Protein AF-A0A950HGD9-F1 (afdb_monomer)

Structure (mmCIF, N/CA/C/O backbone):
data_AF-A0A950HGD9-F1
#
_entry.id   AF-A0A950HGD9-F1
#
loop_
_atom_site.group_PDB
_atom_site.id
_atom_site.type_symbol
_atom_site.label_atom_id
_atom_site.label_alt_id
_atom_site.label_comp_id
_atom_site.label_asym_id
_atom_site.label_entity_id
_atom_site.label_seq_id
_atom_site.pdbx_PDB_ins_code
_atom_site.Cartn_x
_atom_site.Cartn_y
_atom_site.Cartn_z
_atom_site.occupancy
_atom_site.B_iso_or_equiv
_atom_site.auth_seq_id
_atom_site.auth_comp_id
_atom_site.auth_asym_id
_atom_site.auth_atom_id
_atom_site.pdbx_PDB_model_num
ATOM 1 N N . MET A 1 1 ? -2.298 19.561 -5.585 1.00 59.47 1 MET A N 1
ATOM 2 C CA . MET A 1 1 ? -0.987 19.178 -6.147 1.00 59.47 1 MET A CA 1
ATOM 3 C C . MET A 1 1 ? -1.236 18.567 -7.515 1.00 59.47 1 MET A C 1
ATOM 5 O O . MET A 1 1 ? -1.990 17.605 -7.602 1.00 59.47 1 MET A O 1
ATOM 9 N N . THR A 1 2 ? -0.726 19.176 -8.580 1.00 85.19 2 THR A N 1
ATOM 10 C CA . THR A 1 2 ? -0.826 18.649 -9.950 1.00 85.19 2 THR A CA 1
ATOM 11 C C . THR A 1 2 ? 0.069 17.418 -10.092 1.00 85.19 2 THR A C 1
ATOM 13 O O . THR A 1 2 ? 1.164 17.375 -9.529 1.00 85.19 2 THR A O 1
ATOM 16 N N . THR A 1 3 ? -0.408 16.398 -10.807 1.00 90.69 3 THR A N 1
ATOM 17 C CA . THR A 1 3 ? 0.335 15.147 -11.032 1.00 90.69 3 THR A CA 1
ATOM 18 C C . THR A 1 3 ? 0.340 14.782 -12.513 1.00 90.69 3 THR A C 1
ATOM 20 O O . THR A 1 3 ? -0.607 15.107 -13.231 1.00 90.69 3 THR A O 1
ATOM 23 N N . LEU A 1 4 ? 1.411 14.128 -12.965 1.00 93.81 4 LEU A N 1
ATOM 24 C CA . LEU A 1 4 ? 1.473 13.429 -14.249 1.00 93.81 4 LEU A CA 1
ATOM 25 C C . LEU A 1 4 ? 1.490 11.932 -13.990 1.00 93.81 4 LEU A C 1
ATOM 27 O O . LEU A 1 4 ? 2.270 11.467 -13.163 1.00 93.81 4 LEU A O 1
ATOM 31 N N . ASP A 1 5 ? 0.683 11.184 -14.727 1.00 95.19 5 ASP A N 1
ATOM 32 C CA . ASP A 1 5 ? 0.586 9.744 -14.527 1.00 95.19 5 ASP A CA 1
ATOM 33 C C . ASP A 1 5 ? 1.592 9.009 -15.409 1.00 95.19 5 ASP A C 1
ATOM 35 O O . ASP A 1 5 ? 1.738 9.295 -16.596 1.00 95.19 5 ASP A O 1
ATOM 39 N N . PHE A 1 6 ? 2.303 8.068 -14.798 1.00 96.19 6 PHE A N 1
ATOM 40 C CA . PHE A 1 6 ? 3.088 7.051 -15.474 1.00 96.19 6 PHE A CA 1
ATOM 41 C C . PHE A 1 6 ? 2.448 5.708 -15.149 1.00 96.19 6 PHE A C 1
ATOM 43 O O . PHE A 1 6 ? 2.575 5.200 -14.032 1.00 96.19 6 PHE A O 1
ATOM 50 N N . GLU A 1 7 ? 1.692 5.176 -16.098 1.00 96.44 7 GLU A N 1
ATOM 51 C CA . GLU A 1 7 ? 0.956 3.934 -15.924 1.00 96.44 7 GLU A CA 1
ATOM 52 C C . GLU A 1 7 ? 1.814 2.750 -16.351 1.00 96.44 7 GLU A C 1
ATOM 54 O O . GLU A 1 7 ? 2.396 2.767 -17.432 1.00 96.44 7 GLU A O 1
ATOM 59 N N . LEU A 1 8 ? 1.853 1.713 -15.519 1.00 96.50 8 LEU A N 1
ATOM 60 C CA . LEU A 1 8 ? 2.453 0.420 -15.809 1.00 96.50 8 LEU A CA 1
ATOM 61 C C . LEU A 1 8 ? 1.393 -0.667 -15.679 1.00 96.50 8 LEU A C 1
ATOM 63 O O . LEU A 1 8 ? 0.731 -0.785 -14.648 1.00 96.50 8 LEU A O 1
ATOM 67 N N . GLU A 1 9 ? 1.265 -1.484 -16.713 1.00 96.38 9 GLU A N 1
ATOM 68 C CA . GLU A 1 9 ? 0.361 -2.624 -16.761 1.00 96.38 9 GLU A CA 1
ATOM 69 C C . GLU A 1 9 ? 1.161 -3.905 -16.983 1.00 96.38 9 GLU A C 1
ATOM 71 O O . GLU A 1 9 ? 1.734 -4.113 -18.052 1.00 96.38 9 GLU A O 1
ATOM 76 N N . ILE A 1 10 ? 1.194 -4.759 -15.959 1.00 95.69 10 ILE A N 1
ATOM 77 C CA . ILE A 1 10 ? 1.808 -6.086 -16.010 1.00 95.69 10 ILE A CA 1
ATOM 78 C C . ILE A 1 10 ? 0.721 -7.088 -16.388 1.00 95.69 10 ILE A C 1
ATOM 80 O O . ILE A 1 10 ? -0.259 -7.249 -15.656 1.00 95.69 10 ILE A O 1
ATOM 84 N N . ASN A 1 11 ? 0.900 -7.759 -17.522 1.00 95.00 11 ASN A N 1
ATOM 85 C CA . ASN A 1 11 ? -0.052 -8.722 -18.064 1.00 95.00 11 ASN A CA 1
ATOM 86 C C . ASN A 1 11 ? 0.332 -10.170 -17.719 1.00 95.00 11 ASN A C 1
ATOM 88 O O . ASN A 1 11 ? 1.501 -10.441 -17.427 1.00 95.00 11 ASN A O 1
ATOM 92 N N . PRO A 1 12 ? -0.629 -11.117 -17.768 1.00 92.88 12 PRO A N 1
ATOM 93 C CA . PRO A 1 12 ? -0.341 -12.542 -17.639 1.00 92.88 12 PRO A CA 1
ATOM 94 C C . PRO A 1 12 ? 0.720 -12.995 -18.639 1.00 92.88 12 PRO A C 1
ATOM 96 O O . PRO A 1 12 ? 0.724 -12.582 -19.799 1.00 92.88 12 PRO A O 1
ATOM 99 N N . GLY A 1 13 ? 1.617 -13.856 -18.174 1.00 90.25 13 GLY A N 1
ATOM 100 C CA . GLY A 1 13 ? 2.703 -14.399 -18.972 1.00 90.25 13 GLY A CA 1
ATOM 101 C C . GLY A 1 13 ? 3.074 -15.809 -18.526 1.00 90.25 13 GLY A C 1
ATOM 102 O O . GLY A 1 13 ? 2.358 -16.435 -17.746 1.00 90.25 13 GLY A O 1
ATOM 103 N N . THR A 1 14 ? 4.172 -16.342 -19.053 1.00 86.56 14 THR A N 1
ATOM 104 C CA . THR A 1 14 ? 4.565 -17.746 -18.857 1.00 86.56 14 THR A CA 1
ATOM 105 C C . THR A 1 14 ? 6.036 -17.857 -18.488 1.00 86.56 14 THR A C 1
ATOM 107 O O . THR A 1 14 ? 6.863 -17.114 -19.011 1.00 86.56 14 THR A O 1
ATOM 110 N N . GLY A 1 15 ? 6.383 -18.811 -17.619 1.00 84.06 15 GLY A N 1
ATOM 111 C CA . GLY A 1 15 ? 7.783 -19.114 -17.297 1.00 84.06 15 GLY A CA 1
ATOM 112 C C . GLY A 1 15 ? 8.537 -17.948 -16.649 1.00 84.06 15 GLY A C 1
ATOM 113 O O . GLY A 1 15 ? 9.680 -17.683 -17.010 1.00 84.06 15 GLY A O 1
ATOM 114 N N . GLY A 1 16 ? 7.884 -17.203 -15.748 1.00 87.50 16 GLY A N 1
ATOM 115 C CA . GLY A 1 16 ? 8.488 -16.051 -15.062 1.00 87.50 16 GLY A CA 1
ATOM 116 C C . GLY A 1 16 ? 8.694 -14.824 -15.956 1.00 87.50 16 GLY A C 1
ATOM 117 O O . GLY A 1 16 ? 9.430 -13.911 -15.591 1.00 87.50 16 GLY A O 1
ATOM 118 N N . THR A 1 17 ? 8.068 -14.802 -17.131 1.00 93.69 17 THR A N 1
ATOM 119 C CA . THR A 1 17 ? 8.157 -13.712 -18.101 1.00 93.69 17 THR A CA 1
ATOM 120 C C . THR A 1 17 ? 6.784 -13.080 -18.281 1.00 93.69 17 THR A C 1
ATOM 122 O O . THR A 1 17 ? 5.828 -13.798 -18.561 1.00 93.69 17 THR A O 1
ATOM 125 N N . TYR A 1 18 ? 6.687 -11.757 -18.148 1.00 95.56 18 TYR A N 1
ATOM 126 C CA . TYR A 1 18 ? 5.431 -11.006 -18.129 1.00 95.56 18 TYR A CA 1
ATOM 127 C C . TYR A 1 18 ? 5.504 -9.807 -19.085 1.00 95.56 18 TYR A C 1
ATOM 129 O O . TYR A 1 18 ? 6.425 -8.994 -18.967 1.00 95.56 18 TYR A O 1
ATOM 137 N N . PRO A 1 19 ? 4.559 -9.650 -20.028 1.00 97.25 19 PRO A N 1
ATOM 138 C CA . PRO A 1 19 ? 4.484 -8.450 -20.853 1.00 97.25 19 PRO A CA 1
ATOM 139 C C . PRO A 1 19 ? 4.129 -7.227 -20.001 1.00 97.25 19 PRO A C 1
ATOM 141 O O . PRO A 1 19 ? 3.166 -7.260 -19.231 1.00 97.25 19 PRO A O 1
ATOM 144 N N . VAL A 1 20 ? 4.875 -6.139 -20.171 1.00 97.81 20 VAL A N 1
ATOM 145 C CA . VAL A 1 20 ? 4.634 -4.858 -19.501 1.00 97.81 20 VAL A CA 1
ATOM 146 C C . VAL A 1 20 ? 4.310 -3.805 -20.547 1.00 97.81 20 VAL A C 1
ATOM 148 O O . VAL A 1 20 ? 5.078 -3.609 -21.485 1.00 97.81 20 VAL A O 1
ATOM 151 N N . ALA A 1 21 ? 3.192 -3.110 -20.370 1.00 97.50 21 ALA A N 1
ATOM 152 C CA . ALA A 1 21 ? 2.859 -1.915 -21.135 1.00 97.50 21 ALA A CA 1
ATOM 153 C C . ALA A 1 21 ? 2.997 -0.683 -20.239 1.00 97.50 21 ALA A C 1
ATOM 155 O O . ALA A 1 21 ? 2.530 -0.688 -19.100 1.00 97.50 21 ALA A O 1
ATOM 156 N N . ALA A 1 22 ? 3.620 0.369 -20.756 1.00 97.81 22 ALA A N 1
ATOM 157 C CA . ALA A 1 22 ? 3.770 1.647 -20.085 1.00 97.81 22 ALA A CA 1
ATOM 158 C C . ALA A 1 22 ? 3.082 2.753 -20.880 1.00 97.81 22 ALA A C 1
ATOM 160 O O . ALA A 1 22 ? 3.218 2.815 -22.103 1.00 97.81 22 ALA A O 1
ATOM 161 N N . ARG A 1 23 ? 2.371 3.645 -20.190 1.00 97.50 23 ARG A N 1
ATOM 162 C CA . ARG A 1 23 ? 1.709 4.806 -20.798 1.00 97.50 23 ARG A CA 1
ATOM 163 C C . ARG A 1 23 ? 2.014 6.056 -19.993 1.00 97.50 23 ARG A C 1
ATOM 165 O O . ARG A 1 23 ? 1.908 6.050 -18.769 1.00 97.50 23 ARG A O 1
ATOM 172 N N . ALA A 1 24 ? 2.377 7.134 -20.676 1.00 95.19 24 ALA A N 1
ATOM 173 C CA . ALA A 1 24 ? 2.594 8.429 -20.045 1.00 95.19 24 ALA A CA 1
ATOM 174 C C . ALA A 1 24 ? 2.221 9.579 -20.997 1.00 95.19 24 ALA A C 1
ATOM 176 O O . ALA A 1 24 ? 2.134 9.381 -22.212 1.00 95.19 24 ALA A O 1
ATOM 177 N N . PRO A 1 25 ? 2.053 10.813 -20.488 1.00 86.62 25 PRO A N 1
ATOM 178 C CA . PRO A 1 25 ? 1.868 12.008 -21.308 1.00 86.62 25 PRO A CA 1
ATOM 179 C C . PRO A 1 25 ? 3.062 12.282 -22.240 1.00 86.62 25 PRO A C 1
ATOM 181 O O . PRO A 1 25 ? 3.959 13.061 -21.910 1.00 86.62 25 PRO A O 1
ATOM 184 N N . GLY A 1 26 ? 3.052 11.677 -23.427 1.00 82.38 26 GLY A N 1
ATOM 185 C CA . GLY A 1 26 ? 4.128 11.781 -24.415 1.00 82.38 26 GLY A CA 1
ATOM 186 C C . GLY A 1 26 ? 4.409 10.495 -25.191 1.00 82.38 26 GLY A C 1
ATOM 187 O O . GLY A 1 26 ? 5.140 10.561 -26.173 1.00 82.38 26 GLY A O 1
ATOM 188 N N . GLY A 1 27 ? 3.826 9.357 -24.799 1.00 93.00 27 GLY A N 1
ATOM 189 C CA . GLY A 1 27 ? 3.951 8.119 -25.561 1.00 93.00 27 GLY A CA 1
ATOM 190 C C . GLY A 1 27 ? 3.579 6.867 -24.777 1.00 93.00 27 GLY A C 1
ATOM 191 O O . GLY A 1 27 ? 3.211 6.913 -23.601 1.00 93.00 27 GLY A O 1
ATOM 192 N N . GLU A 1 28 ? 3.717 5.742 -25.464 1.00 96.94 28 GLU A N 1
ATOM 193 C CA . GLU A 1 28 ? 3.560 4.403 -24.913 1.00 96.94 28 GLU A CA 1
ATOM 194 C C . GLU A 1 28 ? 4.837 3.607 -25.177 1.00 96.94 28 GLU A C 1
ATOM 196 O O . GLU A 1 28 ? 5.540 3.851 -26.159 1.00 96.94 28 GLU A O 1
ATOM 201 N N . ALA A 1 29 ? 5.141 2.664 -24.295 1.00 97.44 29 ALA A N 1
ATOM 202 C CA . ALA A 1 29 ? 6.254 1.740 -24.451 1.00 97.44 29 ALA A CA 1
ATOM 203 C C . ALA A 1 29 ? 5.823 0.341 -24.019 1.00 97.44 29 ALA A C 1
ATOM 205 O O . ALA A 1 29 ? 4.908 0.178 -23.211 1.00 97.44 29 ALA A O 1
ATOM 206 N N . ALA A 1 30 ? 6.502 -0.674 -24.537 1.00 96.69 30 ALA A N 1
ATOM 207 C CA . ALA A 1 30 ? 6.322 -2.047 -24.104 1.00 96.69 30 ALA A CA 1
ATOM 208 C C . ALA A 1 30 ? 7.678 -2.637 -23.726 1.00 96.69 30 ALA A C 1
ATOM 210 O O . ALA A 1 30 ? 8.695 -2.335 -24.344 1.00 96.69 30 ALA A O 1
ATOM 211 N N . ALA A 1 31 ? 7.684 -3.480 -22.705 1.00 97.00 31 ALA A N 1
ATOM 212 C CA . ALA A 1 31 ? 8.847 -4.246 -22.298 1.00 97.00 31 ALA A CA 1
ATOM 213 C C . ALA A 1 31 ? 8.410 -5.637 -21.850 1.00 97.00 31 ALA A C 1
ATOM 215 O O . ALA A 1 31 ? 7.223 -5.960 -21.759 1.00 97.00 31 ALA A O 1
ATOM 216 N N . THR A 1 32 ? 9.391 -6.482 -21.571 1.00 96.44 32 THR A N 1
ATOM 217 C CA . THR A 1 32 ? 9.153 -7.803 -21.006 1.00 96.44 32 THR A CA 1
ATOM 218 C C . THR A 1 32 ? 9.811 -7.882 -19.639 1.00 96.44 32 THR A C 1
ATOM 220 O O . THR A 1 32 ? 11.035 -7.942 -19.538 1.00 96.44 32 THR A O 1
ATOM 223 N N . MET A 1 33 ? 8.997 -7.927 -18.588 1.00 94.56 33 MET A N 1
ATOM 224 C CA . MET A 1 33 ? 9.474 -8.162 -17.232 1.00 94.56 33 MET A CA 1
ATOM 225 C C . MET A 1 33 ? 9.866 -9.627 -17.076 1.00 94.56 33 MET A C 1
ATOM 227 O O . MET A 1 33 ? 9.079 -10.530 -17.359 1.00 94.56 33 MET A O 1
ATOM 231 N N . ARG A 1 34 ? 11.082 -9.869 -16.589 1.00 92.00 34 ARG A N 1
ATOM 232 C CA . ARG A 1 34 ? 11.579 -11.214 -16.279 1.00 92.00 34 ARG A CA 1
ATOM 233 C C . ARG A 1 34 ? 11.828 -11.323 -14.787 1.00 92.00 34 ARG A C 1
ATOM 235 O O . ARG A 1 34 ? 12.756 -10.718 -14.263 1.00 92.00 34 ARG A O 1
ATOM 242 N N . LEU A 1 35 ? 11.007 -12.118 -14.117 1.00 86.50 35 LEU A N 1
ATOM 243 C CA . LEU A 1 35 ? 11.151 -12.448 -12.707 1.00 86.50 35 LEU A CA 1
ATOM 244 C C . LEU A 1 35 ? 11.402 -13.949 -12.589 1.00 86.50 35 LEU A C 1
ATOM 246 O O . LEU A 1 35 ? 10.491 -14.743 -12.363 1.00 86.50 35 LEU A O 1
ATOM 250 N N . LEU A 1 36 ? 12.663 -14.330 -12.787 1.00 75.25 36 LEU A N 1
ATOM 251 C CA . LEU A 1 36 ? 13.134 -15.714 -12.716 1.00 75.25 36 LEU A CA 1
ATOM 252 C C . LEU A 1 36 ? 13.393 -16.126 -11.262 1.00 75.25 36 LEU A C 1
ATOM 254 O O . LEU A 1 36 ? 14.499 -16.518 -10.899 1.00 75.25 36 LEU A O 1
ATOM 258 N N . LEU A 1 37 ? 12.377 -15.982 -10.418 1.00 69.38 37 LEU A N 1
ATOM 259 C CA . LEU A 1 37 ? 12.400 -16.477 -9.049 1.00 69.38 37 LEU A CA 1
ATOM 260 C C . LEU A 1 37 ? 11.465 -17.674 -8.966 1.00 69.38 37 LEU A C 1
ATOM 262 O O . LEU A 1 37 ? 10.330 -17.612 -9.445 1.00 69.38 37 LEU A O 1
ATOM 266 N N . SER A 1 38 ? 11.933 -18.764 -8.355 1.00 73.44 38 SER A N 1
ATOM 267 C CA . SER A 1 38 ? 11.013 -19.832 -7.982 1.00 73.44 38 SER A CA 1
ATOM 268 C C . SER A 1 38 ? 10.005 -19.292 -6.961 1.00 73.44 38 SER A C 1
ATOM 270 O O . SER A 1 38 ? 10.284 -18.329 -6.240 1.00 73.44 38 SER A O 1
ATOM 272 N N . SER A 1 39 ? 8.829 -19.915 -6.867 1.00 71.31 39 SER A N 1
ATOM 273 C CA . SER A 1 39 ? 7.852 -19.547 -5.835 1.00 71.31 39 SER A CA 1
ATOM 274 C C . SER A 1 39 ? 8.453 -19.639 -4.427 1.00 71.31 39 SER A C 1
ATOM 276 O O . SER A 1 39 ? 8.175 -18.785 -3.593 1.00 71.31 39 SER A O 1
ATOM 278 N N . ALA A 1 40 ? 9.330 -20.620 -4.190 1.00 74.62 40 ALA A N 1
ATOM 279 C CA . ALA A 1 40 ? 10.016 -20.813 -2.916 1.00 74.62 40 ALA A CA 1
ATOM 280 C C . ALA A 1 40 ? 11.006 -19.681 -2.596 1.00 74.62 40 ALA A C 1
ATOM 282 O O . ALA A 1 40 ? 11.010 -19.177 -1.473 1.00 74.62 40 ALA A O 1
ATOM 283 N N . ASP A 1 41 ? 11.806 -19.244 -3.575 1.00 76.81 41 ASP A N 1
ATOM 284 C CA . ASP A 1 41 ? 12.745 -18.129 -3.386 1.00 76.81 41 ASP A CA 1
ATOM 285 C C . ASP A 1 41 ? 11.995 -16.829 -3.108 1.00 76.81 41 ASP A C 1
ATOM 287 O O . ASP A 1 41 ? 12.376 -16.046 -2.235 1.00 76.81 41 ASP A O 1
ATOM 291 N N . LEU A 1 42 ? 10.895 -16.609 -3.831 1.00 76.25 42 LEU A N 1
ATOM 292 C CA . LEU A 1 42 ? 10.066 -15.433 -3.638 1.00 76.25 42 LEU A CA 1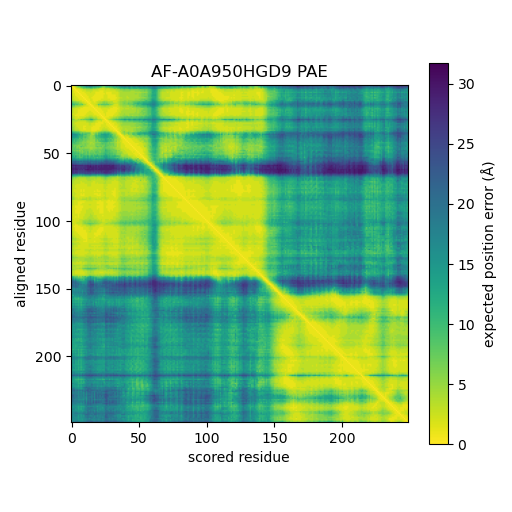
ATOM 293 C C . LEU A 1 42 ? 9.418 -15.425 -2.248 1.00 76.25 42 LEU A C 1
ATOM 295 O O . LEU A 1 42 ? 9.490 -14.414 -1.551 1.00 76.25 42 LEU A O 1
ATOM 299 N N . ASP A 1 43 ? 8.838 -16.545 -1.817 1.00 78.00 43 ASP A N 1
ATOM 300 C CA . ASP A 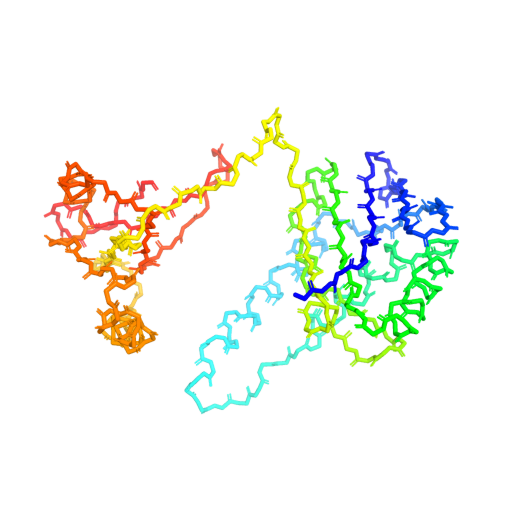1 43 ? 8.239 -16.669 -0.487 1.00 78.00 43 ASP A CA 1
ATOM 301 C C . ASP A 1 43 ? 9.280 -16.466 0.624 1.00 78.00 43 ASP A C 1
ATOM 303 O O . ASP A 1 43 ? 8.994 -15.798 1.621 1.00 78.00 43 ASP A O 1
ATOM 307 N N . HIS A 1 44 ? 10.505 -16.969 0.437 1.00 81.75 44 HIS A N 1
ATOM 308 C CA . HIS A 1 44 ? 11.612 -16.735 1.361 1.00 81.75 44 HIS A CA 1
ATOM 309 C C . HIS A 1 44 ? 11.972 -15.246 1.455 1.00 81.75 44 HIS A C 1
ATOM 311 O O . HIS A 1 44 ? 12.028 -14.693 2.555 1.00 81.75 44 HIS A O 1
ATOM 317 N N . HIS A 1 45 ? 12.157 -14.567 0.319 1.00 79.38 45 HIS A N 1
ATOM 318 C CA . HIS A 1 45 ? 12.447 -13.131 0.298 1.00 79.38 45 HIS A 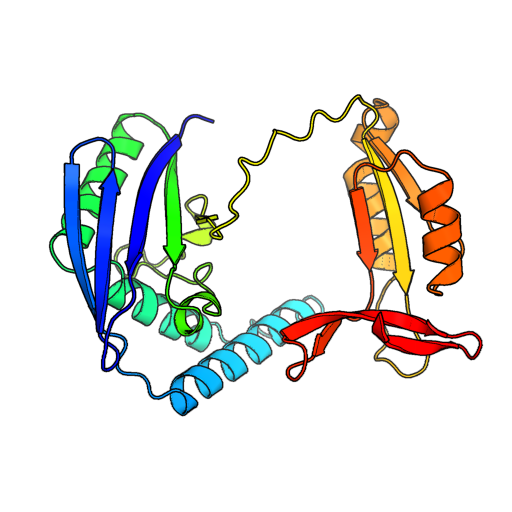CA 1
ATOM 319 C C . HIS A 1 45 ? 11.330 -12.306 0.951 1.00 79.38 45 HIS A C 1
ATOM 321 O O . HIS A 1 45 ? 11.614 -11.395 1.730 1.00 79.38 45 HIS A O 1
ATOM 327 N N . LEU A 1 46 ? 10.064 -12.646 0.694 1.00 81.31 46 LEU A N 1
ATOM 328 C CA . LEU A 1 46 ? 8.917 -11.975 1.308 1.00 81.31 46 LEU A CA 1
ATOM 329 C C . LEU A 1 46 ? 8.840 -12.214 2.821 1.00 81.31 46 LEU A C 1
ATOM 331 O O . LEU A 1 46 ? 8.483 -11.294 3.559 1.00 81.31 46 LEU A O 1
ATOM 335 N N . ALA A 1 47 ? 9.189 -13.412 3.297 1.00 80.44 47 ALA A N 1
ATOM 336 C CA . ALA A 1 47 ? 9.270 -13.705 4.726 1.00 80.44 47 ALA A CA 1
ATOM 337 C C . ALA A 1 47 ? 10.368 -12.871 5.402 1.00 80.44 47 ALA A C 1
ATOM 339 O O . ALA A 1 47 ? 10.098 -12.196 6.393 1.00 80.44 47 ALA A O 1
ATOM 340 N N . VAL A 1 48 ? 11.566 -12.818 4.809 1.00 82.06 48 VAL A N 1
ATOM 341 C CA . VAL A 1 48 ? 12.676 -12.001 5.323 1.00 82.06 48 VAL A CA 1
ATOM 342 C C . VAL A 1 48 ? 12.292 -10.521 5.376 1.00 82.06 48 VAL A C 1
ATOM 344 O O . VAL A 1 48 ? 12.519 -9.866 6.391 1.00 82.06 48 VAL A O 1
ATOM 347 N N . VAL A 1 49 ? 11.680 -9.983 4.317 1.00 80.56 49 VAL A N 1
ATOM 348 C CA . VAL A 1 49 ? 11.217 -8.587 4.290 1.00 80.56 49 VAL A CA 1
ATOM 349 C C . VAL A 1 49 ? 10.170 -8.332 5.372 1.00 80.56 49 VAL A C 1
ATOM 351 O O . VAL A 1 49 ? 10.279 -7.344 6.096 1.00 80.56 49 VAL A O 1
ATOM 354 N N . ARG A 1 50 ? 9.194 -9.232 5.540 1.00 75.38 50 ARG A N 1
ATOM 355 C CA . ARG A 1 50 ? 8.184 -9.124 6.599 1.00 75.38 50 ARG A CA 1
ATOM 356 C C . ARG A 1 50 ? 8.826 -9.066 7.981 1.00 75.38 50 ARG A C 1
ATOM 358 O O . ARG A 1 50 ? 8.489 -8.173 8.754 1.00 75.38 50 ARG A O 1
ATOM 365 N N . ASP A 1 51 ? 9.761 -9.963 8.271 1.00 75.12 51 ASP A N 1
ATOM 366 C CA . ASP A 1 51 ? 10.452 -10.004 9.560 1.00 75.12 51 ASP A CA 1
ATOM 367 C C . ASP A 1 51 ? 11.239 -8.713 9.815 1.00 75.12 51 ASP A C 1
ATOM 369 O O . ASP A 1 51 ? 11.224 -8.186 10.927 1.00 75.12 51 ASP A O 1
ATOM 373 N N . LYS A 1 52 ? 11.879 -8.148 8.781 1.00 76.12 52 LYS A N 1
ATOM 374 C CA . LYS A 1 52 ? 12.603 -6.872 8.886 1.00 76.12 52 LYS A CA 1
ATOM 375 C C . LYS A 1 52 ? 11.680 -5.677 9.100 1.00 76.12 52 LYS A C 1
ATOM 377 O O . LYS A 1 52 ? 11.999 -4.841 9.940 1.00 76.12 52 LYS A O 1
ATOM 382 N N . VAL A 1 53 ? 10.544 -5.612 8.406 1.00 72.00 53 VAL A N 1
ATOM 383 C CA . VAL A 1 53 ? 9.543 -4.544 8.584 1.00 72.00 53 VAL A CA 1
ATOM 384 C C . VAL A 1 53 ? 8.893 -4.627 9.970 1.00 72.00 53 VAL A C 1
ATOM 386 O O . VAL A 1 53 ? 8.724 -3.616 10.653 1.00 72.00 53 VAL A O 1
ATOM 389 N N . LEU A 1 54 ? 8.567 -5.836 10.436 1.00 65.75 54 LEU A N 1
ATOM 390 C CA . LEU A 1 54 ? 8.055 -6.043 11.792 1.00 65.75 54 LEU A CA 1
ATOM 391 C C . LEU A 1 54 ? 9.101 -5.637 12.836 1.00 65.75 54 LEU A C 1
ATOM 393 O O . LEU A 1 54 ? 8.785 -4.884 13.757 1.00 65.75 54 LEU A O 1
ATOM 397 N N . ALA A 1 55 ? 10.359 -6.044 12.656 1.00 60.03 55 ALA A N 1
ATOM 398 C CA . ALA A 1 55 ? 11.453 -5.623 13.523 1.00 60.03 55 ALA A CA 1
ATOM 399 C C . ALA A 1 55 ? 11.638 -4.095 13.512 1.00 60.03 55 ALA A C 1
ATOM 401 O O . ALA A 1 55 ? 11.760 -3.502 14.579 1.00 60.03 55 ALA A O 1
ATOM 402 N N . SER A 1 56 ? 11.586 -3.429 12.353 1.00 58.28 56 SER A N 1
ATOM 403 C CA . SER A 1 56 ? 11.722 -1.968 12.273 1.00 58.28 56 SER A CA 1
ATOM 404 C C . SER A 1 56 ? 10.565 -1.234 12.954 1.00 58.28 56 SER A C 1
ATOM 406 O O . SER A 1 56 ? 10.787 -0.202 13.581 1.00 58.28 56 SER A O 1
ATOM 408 N N . SER A 1 57 ? 9.346 -1.781 12.901 1.00 53.06 57 SER A N 1
ATOM 409 C CA . SER A 1 57 ? 8.195 -1.238 13.639 1.00 53.06 57 SER A CA 1
ATOM 410 C C . SER A 1 57 ? 8.341 -1.372 15.165 1.00 53.06 57 SER A C 1
ATOM 412 O O . SER A 1 57 ? 7.869 -0.515 15.912 1.00 53.06 57 SER A O 1
ATOM 414 N N . ALA A 1 58 ? 9.069 -2.391 15.637 1.00 47.06 58 ALA A N 1
ATOM 415 C CA . ALA A 1 58 ? 9.383 -2.593 17.052 1.00 47.06 58 ALA A CA 1
ATOM 416 C C . ALA A 1 58 ? 10.554 -1.713 17.557 1.00 47.06 58 ALA A C 1
ATOM 418 O O . ALA A 1 58 ? 10.647 -1.442 18.756 1.00 47.06 58 ALA A O 1
ATOM 419 N N . VAL A 1 59 ? 11.417 -1.216 16.657 1.00 44.44 59 VAL A N 1
ATOM 420 C CA . VAL A 1 59 ? 12.647 -0.438 16.948 1.00 44.44 59 VAL A CA 1
ATOM 421 C C . VAL A 1 59 ? 12.390 1.006 17.426 1.00 44.44 59 VAL A C 1
ATOM 423 O O . VAL A 1 59 ? 13.323 1.699 17.828 1.00 44.44 59 VAL A O 1
ATOM 426 N N . LEU A 1 60 ? 11.131 1.436 17.586 1.00 42.97 60 LEU A N 1
ATOM 427 C CA . LEU A 1 60 ? 10.813 2.605 18.431 1.00 42.97 60 LEU A CA 1
ATOM 428 C C . LEU A 1 60 ? 11.303 2.447 19.895 1.00 42.97 60 LEU A C 1
ATOM 430 O O . LEU A 1 60 ? 11.284 3.413 20.654 1.00 42.97 60 LEU A O 1
ATOM 434 N N . ARG A 1 61 ? 11.796 1.262 20.292 1.00 42.12 61 ARG A N 1
ATOM 435 C CA . ARG A 1 61 ? 12.491 0.993 21.560 1.00 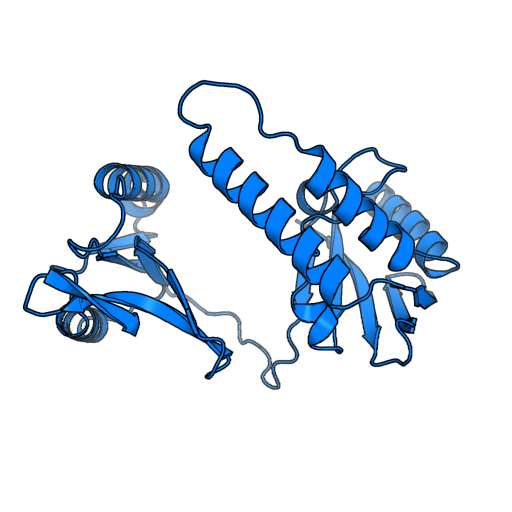42.12 61 ARG A CA 1
ATOM 436 C C . ARG A 1 61 ? 13.977 0.640 21.342 1.00 42.12 61 ARG A C 1
ATOM 438 O O . ARG A 1 61 ? 14.375 -0.509 21.461 1.00 42.12 61 ARG A O 1
ATOM 445 N N . GLY A 1 62 ? 14.784 1.651 21.014 1.00 36.44 62 GLY A N 1
ATOM 446 C CA . GLY A 1 62 ? 16.228 1.764 21.294 1.00 36.44 62 GLY A CA 1
ATOM 447 C C . GLY A 1 62 ? 17.149 0.542 21.113 1.00 36.44 62 GLY A C 1
ATOM 448 O O . GLY A 1 62 ? 17.636 0.041 22.119 1.00 36.44 62 GLY A O 1
ATOM 449 N N . ALA A 1 63 ? 17.450 0.129 19.871 1.00 33.72 63 ALA A N 1
ATOM 450 C CA . ALA A 1 63 ? 18.733 -0.439 19.377 1.00 33.72 63 ALA A CA 1
ATOM 451 C C . ALA A 1 63 ? 18.593 -0.867 17.887 1.00 33.72 63 ALA A C 1
ATOM 453 O O . ALA A 1 63 ? 17.479 -0.865 17.373 1.00 33.72 63 ALA A O 1
ATOM 454 N N . PRO A 1 64 ? 19.701 -1.204 17.188 1.00 44.22 64 PRO A N 1
ATOM 455 C CA . PRO A 1 64 ? 20.108 -0.580 15.923 1.00 44.22 64 PRO A CA 1
ATOM 456 C C . PRO A 1 64 ? 19.115 -0.763 14.760 1.00 44.22 64 PRO A C 1
ATOM 458 O O . PRO A 1 64 ? 18.374 -1.741 14.692 1.00 44.22 64 PRO A O 1
ATOM 461 N N . THR A 1 65 ? 19.156 0.182 13.814 1.00 52.91 65 THR A N 1
ATOM 462 C CA . THR A 1 65 ? 18.369 0.199 12.571 1.00 52.91 65 THR A CA 1
ATOM 463 C C . THR A 1 65 ? 18.294 -1.192 11.954 1.00 52.91 65 THR A C 1
ATOM 465 O O . THR A 1 65 ? 19.334 -1.786 11.654 1.00 52.91 65 THR A O 1
ATOM 468 N N . ALA A 1 66 ? 17.076 -1.713 11.788 1.00 58.94 66 ALA A N 1
ATOM 469 C CA . ALA A 1 66 ? 16.856 -2.976 11.102 1.00 58.94 66 ALA A CA 1
ATOM 470 C C . ALA A 1 66 ? 17.624 -2.954 9.775 1.00 58.94 66 ALA A C 1
ATOM 472 O O . ALA A 1 66 ? 17.532 -1.981 9.030 1.00 58.94 66 ALA A O 1
ATOM 473 N N . ASP A 1 67 ? 18.422 -3.993 9.526 1.00 70.56 67 ASP A N 1
ATOM 474 C CA . ASP A 1 67 ? 19.173 -4.127 8.284 1.00 70.56 67 ASP A CA 1
ATOM 475 C C . ASP A 1 67 ? 18.210 -4.031 7.095 1.00 70.56 67 ASP A C 1
ATOM 477 O O . ASP A 1 67 ? 17.429 -4.950 6.849 1.00 70.56 67 ASP A O 1
ATOM 481 N N . GLU A 1 68 ? 18.245 -2.885 6.416 1.00 81.50 68 GLU A N 1
ATOM 482 C CA . GLU A 1 68 ? 17.366 -2.532 5.305 1.00 81.50 68 GLU A CA 1
ATOM 483 C C . GLU A 1 68 ? 17.731 -3.306 4.031 1.00 81.50 68 GLU A C 1
ATOM 485 O O . GLU A 1 68 ? 16.900 -3.449 3.134 1.00 81.50 68 GLU A O 1
ATOM 490 N N . ARG A 1 69 ? 18.955 -3.848 3.950 1.00 85.88 69 ARG A N 1
ATOM 491 C CA . ARG A 1 69 ? 19.493 -4.482 2.737 1.00 85.88 69 ARG A CA 1
ATOM 492 C C . ARG A 1 69 ? 18.530 -5.482 2.089 1.00 85.88 69 ARG A C 1
ATOM 494 O O . ARG A 1 69 ? 18.321 -5.350 0.892 1.00 85.88 69 ARG A O 1
ATOM 501 N N . PRO A 1 70 ? 17.845 -6.393 2.813 1.00 85.75 70 PRO A N 1
ATOM 502 C CA . PRO A 1 70 ? 16.901 -7.315 2.180 1.00 85.75 70 PRO A CA 1
ATOM 503 C C . PRO A 1 70 ? 15.708 -6.625 1.501 1.00 85.75 70 PRO A C 1
ATOM 505 O O . PRO A 1 70 ? 15.231 -7.102 0.473 1.00 85.75 70 PRO A O 1
ATOM 508 N N . VAL A 1 71 ? 15.226 -5.509 2.062 1.00 87.12 71 VAL A N 1
ATOM 509 C CA . VAL A 1 71 ? 14.134 -4.706 1.485 1.00 87.12 71 VAL A CA 1
ATOM 510 C C . VAL A 1 71 ? 14.627 -3.990 0.233 1.00 87.12 71 VAL A C 1
ATOM 512 O O . VAL A 1 71 ? 13.988 -4.078 -0.815 1.00 87.12 71 VAL A O 1
ATOM 515 N N . ARG A 1 72 ? 15.800 -3.354 0.323 1.00 90.50 72 ARG A N 1
ATOM 516 C CA . ARG A 1 72 ? 16.450 -2.667 -0.798 1.00 90.50 72 ARG A CA 1
ATOM 517 C C . ARG A 1 72 ? 16.775 -3.619 -1.947 1.00 90.50 72 ARG A C 1
ATOM 519 O O . ARG A 1 72 ? 16.463 -3.306 -3.089 1.00 90.50 72 ARG A O 1
ATOM 526 N N . ASP A 1 73 ? 17.346 -4.785 -1.655 1.00 90.12 73 ASP A N 1
ATOM 527 C CA . ASP A 1 73 ? 17.739 -5.785 -2.652 1.00 90.12 73 ASP A CA 1
ATOM 528 C C . ASP A 1 73 ? 16.521 -6.335 -3.402 1.00 90.12 73 ASP A C 1
ATOM 530 O O . ASP A 1 73 ? 16.547 -6.459 -4.628 1.00 90.12 73 ASP A O 1
ATOM 534 N N . LEU A 1 74 ? 15.429 -6.637 -2.687 1.00 89.56 74 LEU A N 1
ATOM 535 C CA . LEU A 1 74 ? 14.170 -7.025 -3.325 1.00 89.56 74 LEU A CA 1
ATOM 536 C C . LEU A 1 74 ? 13.619 -5.871 -4.172 1.00 89.56 74 LEU A C 1
ATOM 538 O O . LEU A 1 74 ? 13.267 -6.073 -5.333 1.00 89.56 74 LEU A O 1
ATOM 542 N N . GLY A 1 75 ? 13.581 -4.667 -3.604 1.00 92.38 75 GLY A N 1
ATOM 543 C CA . GLY A 1 75 ? 13.108 -3.453 -4.257 1.00 92.38 75 GLY A CA 1
ATOM 544 C C . GLY A 1 75 ? 13.826 -3.136 -5.562 1.00 92.38 75 GLY A C 1
ATOM 545 O O . GLY A 1 75 ? 13.183 -2.826 -6.568 1.00 92.38 75 GLY A O 1
ATOM 546 N N . GLN A 1 76 ? 15.152 -3.263 -5.561 1.00 94.38 76 GLN A N 1
ATOM 547 C CA . GLN A 1 76 ? 15.998 -3.042 -6.725 1.00 94.38 76 GLN A CA 1
ATOM 548 C C . GLN A 1 76 ? 15.744 -4.107 -7.794 1.00 94.38 76 GLN A C 1
ATOM 550 O O . GLN A 1 76 ? 15.546 -3.762 -8.957 1.00 94.38 76 GLN A O 1
ATOM 555 N N . ARG A 1 77 ? 15.665 -5.390 -7.411 1.00 92.12 77 ARG A N 1
ATOM 556 C CA . ARG A 1 77 ? 15.347 -6.483 -8.348 1.00 92.12 77 ARG A CA 1
ATOM 557 C C . ARG A 1 77 ? 13.988 -6.285 -9.015 1.00 92.12 77 ARG A C 1
ATOM 559 O O . ARG A 1 77 ? 13.862 -6.482 -10.221 1.00 92.12 77 ARG A O 1
ATOM 566 N N . LEU A 1 78 ? 12.974 -5.882 -8.246 1.00 93.94 78 LEU A N 1
ATOM 567 C CA . LEU A 1 78 ? 11.644 -5.589 -8.783 1.00 93.94 78 LEU A CA 1
ATOM 568 C C . LEU A 1 78 ? 11.677 -4.395 -9.742 1.00 93.94 78 LEU A C 1
ATOM 570 O O . LEU A 1 78 ? 11.066 -4.459 -10.806 1.00 93.94 78 LEU A O 1
ATOM 574 N N . PHE A 1 79 ? 12.413 -3.334 -9.402 1.00 95.12 79 PHE A N 1
ATOM 575 C CA . PHE A 1 79 ? 12.544 -2.156 -10.257 1.00 95.12 79 PHE A CA 1
ATOM 576 C C . PHE A 1 79 ? 13.260 -2.467 -11.570 1.00 95.12 79 PHE A C 1
ATOM 578 O O . PHE A 1 79 ? 12.782 -2.085 -12.635 1.00 95.12 79 PHE A O 1
ATOM 585 N N . GLU A 1 80 ? 14.384 -3.176 -11.514 1.00 94.62 80 GLU A N 1
ATOM 586 C CA . GLU A 1 80 ? 15.154 -3.559 -12.697 1.00 94.62 80 GLU A CA 1
ATOM 587 C C . GLU A 1 80 ? 14.360 -4.482 -13.625 1.00 94.62 80 GLU A C 1
ATOM 589 O O . GLU A 1 80 ? 14.434 -4.321 -14.842 1.00 94.62 80 GLU A O 1
ATOM 594 N N . ALA A 1 81 ? 13.557 -5.391 -13.063 1.00 94.31 81 ALA A N 1
ATOM 595 C CA . ALA A 1 81 ? 12.688 -6.268 -13.837 1.00 94.31 81 ALA A CA 1
ATOM 596 C C . ALA A 1 81 ? 11.497 -5.521 -14.466 1.00 94.31 81 ALA A C 1
ATOM 598 O O . ALA A 1 81 ? 11.110 -5.834 -15.589 1.00 94.31 81 ALA A O 1
ATOM 599 N N . LEU A 1 82 ? 10.900 -4.561 -13.752 1.00 95.12 82 LEU A N 1
ATOM 600 C CA . LEU A 1 82 ? 9.694 -3.848 -14.183 1.00 95.12 82 LEU A CA 1
ATOM 601 C C . LEU A 1 82 ? 9.996 -2.685 -15.144 1.00 95.12 82 LEU A C 1
ATOM 603 O O . LEU A 1 82 ? 9.296 -2.493 -16.136 1.00 95.12 82 LEU A O 1
ATOM 607 N N . VAL A 1 83 ? 11.024 -1.893 -14.839 1.00 94.94 83 VAL A N 1
ATOM 608 C CA . VAL A 1 83 ? 11.410 -0.681 -15.573 1.00 94.94 83 VAL A CA 1
ATOM 609 C C . VAL A 1 83 ? 12.612 -1.012 -16.458 1.00 94.94 83 VAL A C 1
ATOM 611 O O . VAL A 1 83 ? 13.754 -0.636 -16.180 1.00 94.94 83 VAL A O 1
ATOM 614 N N . ALA A 1 84 ? 12.357 -1.768 -17.522 1.00 93.88 84 ALA A N 1
ATOM 615 C CA . ALA A 1 84 ? 13.361 -2.249 -18.471 1.00 93.88 84 ALA A CA 1
ATOM 616 C C . ALA A 1 84 ? 13.175 -1.629 -19.865 1.00 93.88 84 ALA A C 1
ATOM 618 O O . ALA A 1 84 ? 12.118 -1.077 -20.166 1.00 93.88 84 ALA A O 1
ATOM 619 N N . ASP A 1 85 ? 14.205 -1.723 -20.705 1.00 94.81 85 ASP A N 1
ATOM 620 C CA . ASP A 1 85 ? 14.150 -1.382 -22.133 1.00 94.81 85 ASP A CA 1
ATOM 621 C C . ASP A 1 85 ? 13.468 -0.024 -22.417 1.00 94.81 85 ASP A C 1
ATOM 623 O O . ASP A 1 85 ? 13.758 0.985 -21.765 1.00 94.81 85 ASP A O 1
ATOM 627 N N . ASP A 1 86 ? 12.532 0.017 -23.366 1.00 96.12 86 ASP A N 1
ATOM 628 C CA . ASP A 1 86 ? 11.822 1.236 -23.761 1.00 96.12 86 ASP A CA 1
ATOM 629 C C . ASP A 1 86 ? 10.956 1.817 -22.633 1.00 96.12 86 ASP A C 1
ATOM 631 O O . ASP A 1 86 ? 10.767 3.035 -22.555 1.00 96.12 86 ASP A O 1
ATOM 635 N N . VAL A 1 87 ? 10.488 0.981 -21.698 1.00 97.12 87 VAL A N 1
ATOM 636 C CA . VAL A 1 87 ? 9.766 1.443 -20.501 1.00 97.12 87 VAL A CA 1
ATOM 637 C C . VAL A 1 87 ? 10.683 2.280 -19.609 1.00 97.12 87 VAL A C 1
ATOM 639 O O . VAL A 1 87 ? 10.244 3.296 -19.065 1.00 97.12 87 VAL A O 1
ATOM 642 N N . ARG A 1 88 ? 11.972 1.928 -19.500 1.00 95.94 88 ARG A N 1
ATOM 643 C CA . ARG A 1 88 ? 12.962 2.737 -18.770 1.00 95.94 88 ARG A CA 1
ATOM 644 C C . ARG A 1 88 ? 13.183 4.091 -19.431 1.00 95.94 88 ARG A C 1
ATOM 646 O O . ARG A 1 88 ? 13.209 5.105 -18.733 1.00 95.94 88 ARG A O 1
ATOM 653 N N . SER A 1 89 ? 13.302 4.116 -20.755 1.00 95.56 89 SER A N 1
ATOM 654 C CA . SER A 1 89 ? 13.436 5.358 -21.522 1.00 95.56 89 SER A CA 1
ATOM 655 C C . SER A 1 89 ? 12.227 6.274 -21.309 1.00 95.56 89 SER A C 1
ATOM 657 O O . SER A 1 89 ? 12.389 7.457 -20.996 1.00 95.56 89 SER A O 1
ATOM 659 N N . LEU A 1 90 ? 11.011 5.717 -21.378 1.00 97.31 90 LEU A N 1
ATOM 660 C CA . LEU A 1 90 ? 9.775 6.460 -21.132 1.00 97.31 90 LEU A CA 1
ATOM 661 C C . LEU A 1 90 ? 9.675 6.957 -19.680 1.00 97.31 90 LEU A C 1
ATOM 663 O O . LEU A 1 90 ? 9.249 8.091 -19.453 1.00 97.31 90 LEU A O 1
ATOM 667 N N . TYR A 1 91 ? 10.092 6.153 -18.696 1.00 95.75 91 TYR A N 1
ATOM 668 C CA . TYR A 1 91 ? 10.123 6.535 -17.277 1.00 95.75 91 TYR A CA 1
ATOM 669 C C . TYR A 1 91 ? 11.047 7.734 -17.028 1.00 95.75 91 TYR A C 1
ATOM 671 O O . TYR A 1 91 ? 10.633 8.719 -16.410 1.00 95.75 91 TYR A O 1
ATOM 679 N N . VAL A 1 92 ? 12.275 7.696 -17.556 1.00 94.62 92 VAL A N 1
ATOM 680 C CA . VAL A 1 92 ? 13.242 8.796 -17.415 1.00 94.62 92 VAL A CA 1
ATOM 681 C C . VAL A 1 92 ? 12.708 10.077 -18.060 1.00 94.62 92 VAL A C 1
ATOM 683 O O . VAL A 1 92 ? 12.703 11.129 -17.413 1.00 94.62 92 VAL A O 1
ATOM 686 N N . ALA A 1 93 ? 12.183 9.987 -19.287 1.00 95.50 93 ALA A N 1
ATOM 687 C CA . ALA A 1 93 ? 11.589 11.128 -19.984 1.00 95.50 93 ALA A CA 1
ATOM 688 C C . ALA A 1 93 ? 10.388 11.714 -19.218 1.00 95.50 93 ALA A C 1
ATOM 690 O O . ALA A 1 93 ? 10.254 12.932 -19.086 1.00 95.50 93 ALA A O 1
ATOM 691 N N . SER A 1 94 ? 9.539 10.855 -18.649 1.00 95.50 94 SER A N 1
ATOM 692 C CA . SER A 1 94 ? 8.371 11.274 -17.866 1.00 95.50 94 SER A CA 1
ATOM 693 C C . SER A 1 94 ? 8.770 11.985 -16.573 1.00 95.50 94 SER A C 1
ATOM 695 O O . SER A 1 94 ? 8.168 13.000 -16.221 1.00 95.50 94 SER A O 1
ATOM 697 N N . ARG A 1 95 ? 9.824 11.518 -15.889 1.00 93.25 95 ARG A N 1
ATOM 698 C CA . ARG A 1 95 ? 10.369 12.200 -14.703 1.00 93.25 95 ARG A CA 1
ATOM 699 C C . ARG A 1 95 ? 10.936 13.568 -15.036 1.00 93.25 95 ARG A C 1
ATOM 701 O O . ARG A 1 95 ? 10.681 14.519 -14.299 1.00 93.25 95 ARG A O 1
ATOM 708 N N . GLN A 1 96 ? 11.681 13.681 -16.132 1.00 93.88 96 GLN A N 1
ATOM 709 C CA . GLN A 1 96 ? 12.196 14.969 -16.584 1.00 93.88 96 GLN A CA 1
ATOM 710 C C . GLN A 1 96 ? 11.046 15.940 -16.882 1.00 93.88 96 GLN A C 1
ATOM 712 O O . GLN A 1 96 ? 11.030 17.053 -16.362 1.00 93.88 96 GLN A O 1
ATOM 717 N N . ARG A 1 97 ? 10.032 15.487 -17.622 1.00 94.88 97 ARG A N 1
ATOM 718 C CA . ARG A 1 97 ? 8.851 16.291 -17.953 1.00 94.88 97 ARG A CA 1
ATOM 719 C C . ARG A 1 97 ? 8.060 16.733 -16.720 1.00 94.88 97 ARG A C 1
ATOM 721 O O . ARG A 1 97 ? 7.543 17.846 -16.701 1.00 94.88 97 ARG A O 1
ATOM 728 N N . ALA A 1 98 ? 7.952 15.883 -15.699 1.00 93.69 98 ALA A N 1
ATOM 729 C CA . ALA A 1 98 ? 7.301 16.238 -14.439 1.00 93.69 98 ALA A CA 1
ATOM 730 C C . ALA A 1 98 ? 8.053 17.358 -13.706 1.00 93.69 98 ALA A C 1
ATOM 732 O O . ALA A 1 98 ? 7.427 18.327 -13.278 1.00 93.69 98 ALA A O 1
ATOM 733 N N . ARG A 1 99 ? 9.391 17.271 -13.661 1.00 92.56 99 ARG A N 1
ATOM 734 C CA . ARG A 1 99 ? 10.263 18.317 -13.102 1.00 92.56 99 ARG A CA 1
ATOM 735 C C . ARG A 1 99 ? 10.142 19.637 -13.865 1.00 92.56 99 ARG A C 1
ATOM 737 O O . ARG A 1 99 ? 9.983 20.675 -13.242 1.00 92.56 99 ARG A O 1
ATOM 744 N N . GLU A 1 100 ? 10.167 19.601 -15.197 1.00 94.44 100 GLU A N 1
ATOM 745 C CA . GLU A 1 100 ? 10.015 20.796 -16.048 1.00 94.44 100 GLU A CA 1
ATOM 746 C C . GLU A 1 100 ? 8.666 21.504 -15.847 1.00 94.44 100 GLU A C 1
ATOM 748 O O . GLU A 1 100 ? 8.570 22.718 -16.005 1.00 94.44 100 GLU A O 1
ATOM 753 N N . LYS A 1 101 ? 7.622 20.747 -15.494 1.00 93.25 101 LYS A N 1
ATOM 754 C CA . LYS A 1 101 ? 6.269 21.257 -15.235 1.00 93.25 101 LYS A CA 1
ATOM 755 C C . LYS A 1 101 ? 5.982 21.553 -13.761 1.00 93.25 101 LYS A C 1
ATOM 757 O O . LYS A 1 101 ? 4.829 21.835 -13.440 1.00 93.25 101 LYS A O 1
ATOM 762 N N . ASP A 1 102 ? 6.987 21.448 -12.892 1.00 93.06 102 ASP A N 1
ATOM 763 C CA . ASP A 1 102 ? 6.866 21.621 -11.440 1.00 93.06 102 ASP A CA 1
ATOM 764 C C . ASP A 1 102 ? 5.694 20.821 -10.834 1.00 93.06 102 ASP A C 1
ATOM 766 O O . ASP A 1 102 ? 4.829 21.324 -10.117 1.00 93.06 102 ASP A O 1
ATOM 770 N N . CYS A 1 103 ? 5.614 19.540 -11.201 1.00 92.31 103 CYS A N 1
ATOM 771 C CA . CYS A 1 103 ? 4.568 18.633 -10.739 1.00 92.31 103 CYS A CA 1
ATOM 772 C C . CYS A 1 103 ? 5.147 17.268 -10.355 1.00 92.31 103 CYS A C 1
ATOM 774 O O . CYS A 1 103 ? 6.232 16.882 -10.793 1.00 92.31 103 CYS A O 1
ATOM 776 N N . ALA A 1 104 ? 4.418 16.513 -9.534 1.00 91.31 104 ALA A N 1
ATOM 777 C CA . ALA A 1 104 ? 4.841 15.164 -9.176 1.00 91.31 104 ALA A CA 1
ATOM 778 C C . ALA A 1 104 ? 4.507 14.175 -10.299 1.00 91.31 104 ALA A C 1
ATOM 780 O O . ALA A 1 104 ? 3.414 14.204 -10.867 1.00 91.31 104 ALA A O 1
ATOM 781 N N . LEU A 1 105 ? 5.426 13.255 -10.581 1.00 94.12 105 LEU A N 1
ATOM 782 C CA . LEU A 1 105 ? 5.095 12.056 -11.342 1.00 94.12 105 LEU A CA 1
ATOM 783 C C . LEU A 1 105 ? 4.376 11.085 -10.391 1.00 94.12 105 LEU A C 1
ATOM 785 O O . LEU A 1 105 ? 4.786 10.954 -9.244 1.00 94.12 105 LEU A O 1
ATOM 789 N N . ARG A 1 106 ? 3.308 10.425 -10.830 1.00 95.12 106 ARG A N 1
ATOM 790 C CA . ARG A 1 106 ? 2.560 9.418 -10.069 1.00 95.12 106 ARG A CA 1
ATOM 791 C C . ARG A 1 106 ? 2.669 8.085 -10.789 1.00 95.12 106 ARG A C 1
ATOM 793 O O . ARG A 1 106 ? 2.328 7.993 -11.964 1.00 95.12 106 ARG A O 1
ATOM 800 N N . LEU A 1 107 ? 3.130 7.061 -10.080 1.00 94.31 107 LEU A N 1
ATOM 801 C CA . LEU A 1 107 ? 3.234 5.710 -10.613 1.00 94.31 107 LEU A CA 1
ATOM 802 C C . LEU A 1 107 ? 1.889 5.005 -10.427 1.00 94.31 107 LEU A C 1
ATOM 804 O O . LEU A 1 107 ? 1.447 4.803 -9.296 1.00 94.31 107 LEU A O 1
ATOM 808 N N . VAL A 1 108 ? 1.228 4.645 -11.523 1.00 94.31 108 VAL A N 1
ATOM 809 C CA . VAL A 1 108 ? -0.044 3.912 -11.500 1.00 94.31 108 VAL A CA 1
ATOM 810 C C . VAL A 1 108 ? 0.228 2.482 -11.934 1.00 94.31 108 VAL A C 1
ATOM 812 O O . VAL A 1 108 ? 0.546 2.232 -13.090 1.00 94.31 108 VAL A O 1
ATOM 815 N N . LEU A 1 109 ? 0.115 1.537 -11.008 1.00 93.81 109 LEU A N 1
ATOM 816 C CA . LEU A 1 109 ? 0.461 0.143 -11.240 1.00 93.81 109 LEU A CA 1
ATOM 817 C C . LEU A 1 109 ? -0.794 -0.732 -11.332 1.00 93.81 109 LEU A C 1
ATOM 819 O O . LEU A 1 109 ? -1.557 -0.858 -10.369 1.00 93.81 109 LEU A O 1
ATOM 823 N N . ARG A 1 110 ? -0.973 -1.372 -12.488 1.00 93.94 110 ARG A N 1
ATOM 824 C CA . ARG A 1 110 ? -1.976 -2.406 -12.765 1.00 93.94 110 ARG A CA 1
ATOM 825 C C . ARG A 1 110 ? -1.264 -3.751 -12.858 1.00 93.94 110 ARG A C 1
ATOM 827 O O . ARG A 1 110 ? -0.482 -3.977 -13.777 1.00 93.94 110 ARG A O 1
ATOM 834 N N . VAL A 1 111 ? -1.520 -4.639 -11.904 1.00 92.06 111 VAL A N 1
ATOM 835 C CA . VAL A 1 111 ? -0.901 -5.972 -11.860 1.00 92.06 111 VAL A CA 1
ATOM 836 C C . VAL A 1 111 ? -1.985 -7.012 -12.062 1.00 92.06 111 VAL A C 1
ATOM 838 O O . VAL A 1 111 ? -2.773 -7.252 -11.151 1.00 92.06 111 VAL A O 1
ATOM 841 N N . ARG A 1 112 ? -2.041 -7.601 -13.259 1.00 90.25 112 ARG A N 1
ATOM 842 C CA . ARG A 1 112 ? -3.042 -8.622 -13.590 1.00 90.25 112 ARG A CA 1
ATOM 843 C C . ARG A 1 112 ? -2.712 -10.020 -13.049 1.00 90.25 112 ARG A C 1
ATOM 845 O O . ARG A 1 112 ? -3.642 -10.693 -12.618 1.00 90.25 112 ARG A O 1
ATOM 852 N N . PRO A 1 113 ? -1.444 -10.483 -13.028 1.00 88.94 113 PRO A N 1
ATOM 853 C CA . PRO A 1 113 ? -1.112 -11.792 -12.463 1.00 88.94 113 PRO A CA 1
ATOM 854 C C . PRO A 1 113 ? -1.255 -11.791 -10.927 1.00 88.94 113 PRO A C 1
ATOM 856 O O . PRO A 1 113 ? -0.552 -11.016 -10.262 1.00 88.94 113 PRO A O 1
ATOM 859 N N . PRO A 1 114 ? -2.117 -12.638 -10.327 1.00 82.38 114 PRO A N 1
ATOM 860 C CA . PRO A 1 114 ? -2.325 -12.674 -8.874 1.00 82.38 114 PRO A CA 1
ATOM 861 C C . PRO A 1 114 ? -1.043 -12.951 -8.075 1.00 82.38 114 PRO A C 1
ATOM 863 O O . PRO A 1 114 ? -0.819 -12.397 -6.996 1.00 82.38 114 PRO A O 1
ATOM 866 N N . GLU A 1 115 ? -0.148 -13.770 -8.622 1.00 83.12 115 GLU A N 1
ATOM 867 C CA . GLU A 1 115 ? 1.149 -14.094 -8.040 1.00 83.12 115 GLU A CA 1
ATOM 868 C C . GLU A 1 115 ? 2.094 -12.892 -7.947 1.00 83.12 115 GLU A C 1
ATOM 870 O O . GLU A 1 115 ? 2.928 -12.850 -7.047 1.00 83.12 115 GLU A O 1
ATOM 875 N N . LEU A 1 116 ? 1.931 -11.893 -8.815 1.00 88.38 116 LEU A N 1
ATOM 876 C CA . LEU A 1 116 ? 2.678 -10.637 -8.761 1.00 88.38 116 LEU A CA 1
ATOM 877 C C . LEU A 1 116 ? 1.932 -9.563 -7.961 1.00 88.38 116 LEU A C 1
ATOM 879 O O . LEU A 1 116 ? 2.544 -8.651 -7.403 1.00 88.38 116 LEU A O 1
ATOM 883 N N . ALA A 1 117 ? 0.607 -9.672 -7.848 1.00 85.94 117 ALA A N 1
ATOM 884 C CA . ALA A 1 117 ? -0.193 -8.765 -7.036 1.00 85.94 117 ALA A CA 1
ATOM 885 C C . ALA A 1 117 ? 0.141 -8.874 -5.536 1.00 85.94 117 ALA A C 1
ATOM 887 O O . ALA A 1 117 ? -0.045 -7.912 -4.804 1.00 85.94 117 ALA A O 1
ATOM 888 N N . ARG A 1 118 ? 0.699 -9.981 -5.040 1.00 81.88 118 ARG A N 1
ATOM 889 C CA . ARG A 1 118 ? 1.132 -10.072 -3.628 1.00 81.88 118 ARG A CA 1
ATOM 890 C C . ARG A 1 118 ? 2.441 -9.327 -3.317 1.00 81.88 118 ARG A C 1
ATOM 892 O O . ARG A 1 118 ? 2.829 -9.249 -2.153 1.00 81.88 118 ARG A O 1
ATOM 899 N N . LEU A 1 119 ? 3.158 -8.847 -4.337 1.00 87.88 119 LEU A N 1
ATOM 900 C CA . LEU A 1 119 ? 4.477 -8.241 -4.164 1.00 87.88 119 LEU A CA 1
ATOM 901 C C . LEU A 1 119 ? 4.385 -6.840 -3.531 1.00 87.88 119 LEU A C 1
ATOM 903 O O . LEU A 1 119 ? 3.419 -6.108 -3.789 1.00 87.88 119 LEU A O 1
ATOM 907 N N . PRO A 1 120 ? 5.385 -6.452 -2.716 1.00 89.69 120 PRO A N 1
ATOM 908 C CA . PRO A 1 120 ? 5.429 -5.155 -2.056 1.00 89.69 120 PRO A CA 1
ATOM 909 C C . PRO A 1 120 ? 6.014 -4.099 -3.003 1.00 89.69 120 PRO A C 1
ATOM 911 O O . PRO A 1 120 ? 7.160 -3.669 -2.867 1.00 89.69 120 PRO A O 1
ATOM 914 N N . TRP A 1 121 ? 5.236 -3.706 -4.008 1.00 92.06 121 TRP A N 1
ATOM 915 C CA . TRP A 1 121 ? 5.627 -2.708 -5.011 1.00 92.06 121 TRP A CA 1
ATOM 916 C C . TRP A 1 121 ? 5.996 -1.344 -4.410 1.00 92.06 121 TRP A C 1
ATOM 918 O O . TRP A 1 121 ? 6.692 -0.549 -5.031 1.00 92.06 121 TRP A O 1
ATOM 928 N N . GLU A 1 122 ? 5.568 -1.080 -3.182 1.00 90.44 122 GLU A N 1
ATOM 929 C CA . GLU A 1 122 ? 5.924 0.092 -2.389 1.00 90.44 122 GLU A CA 1
ATOM 930 C C . GLU A 1 122 ? 7.434 0.158 -2.095 1.00 90.44 122 GLU A C 1
ATOM 932 O O . GLU A 1 122 ? 7.977 1.247 -1.919 1.00 90.44 122 GLU A O 1
ATOM 937 N N . PHE A 1 123 ? 8.125 -0.989 -2.102 1.00 91.50 123 PHE A N 1
ATOM 938 C CA . PHE A 1 123 ? 9.572 -1.082 -1.903 1.00 91.50 123 PHE A CA 1
ATOM 939 C C . PHE A 1 123 ? 10.386 -0.965 -3.188 1.00 91.50 123 PHE A C 1
ATOM 941 O O . PHE A 1 123 ? 11.595 -1.160 -3.131 1.00 91.50 123 PHE A O 1
ATOM 948 N N . LEU A 1 124 ? 9.779 -0.645 -4.338 1.00 94.31 124 LEU A N 1
ATOM 949 C CA . LEU A 1 124 ? 10.544 -0.395 -5.560 1.00 94.31 124 LEU A CA 1
ATOM 950 C C . LEU A 1 124 ? 11.655 0.632 -5.285 1.00 94.31 124 LEU A C 1
ATOM 952 O O . LEU A 1 124 ? 11.394 1.746 -4.820 1.00 94.31 124 LEU A O 1
ATOM 956 N N . PHE A 1 125 ? 12.888 0.236 -5.590 1.00 94.75 125 PHE A N 1
ATOM 957 C CA . PHE A 1 125 ? 14.088 1.018 -5.326 1.00 94.75 125 PHE A CA 1
ATOM 958 C C . PHE A 1 125 ? 14.775 1.345 -6.650 1.00 94.75 125 PHE A C 1
ATOM 960 O O . PHE A 1 125 ? 15.135 0.438 -7.399 1.00 94.75 125 PHE A O 1
ATOM 967 N N . ASP A 1 126 ? 14.948 2.633 -6.947 1.00 94.06 126 ASP A N 1
ATOM 968 C CA . ASP A 1 126 ? 15.613 3.097 -8.165 1.00 94.06 126 ASP A CA 1
ATOM 969 C C . ASP A 1 126 ? 17.121 3.255 -7.889 1.00 94.06 126 ASP A C 1
ATOM 971 O O . ASP A 1 126 ? 17.533 4.237 -7.257 1.00 94.06 126 ASP A O 1
ATOM 975 N N . PRO A 1 127 ? 17.988 2.341 -8.373 1.00 91.88 127 PRO A N 1
ATOM 976 C CA . PRO A 1 127 ? 19.425 2.425 -8.124 1.00 91.88 127 PRO A CA 1
ATOM 977 C C . PRO A 1 127 ? 20.065 3.648 -8.791 1.00 91.88 127 PRO A C 1
ATOM 979 O O . PRO A 1 127 ? 21.112 4.107 -8.340 1.00 91.88 127 PRO A O 1
ATOM 982 N N . GLY A 1 128 ? 19.438 4.222 -9.823 1.00 89.38 128 GLY A N 1
ATOM 983 C CA . GLY A 1 128 ? 19.905 5.459 -10.441 1.00 89.38 128 GLY A CA 1
ATOM 984 C C . GLY A 1 128 ? 19.644 6.696 -9.579 1.00 89.38 128 GLY A C 1
ATOM 985 O O . GLY A 1 128 ? 20.260 7.734 -9.806 1.00 89.38 128 GLY A O 1
ATOM 986 N N . GLN A 1 129 ? 18.725 6.620 -8.612 1.00 88.00 129 GLN A N 1
ATOM 987 C CA . GLN A 1 129 ? 18.441 7.693 -7.648 1.00 88.00 129 GLN A CA 1
ATOM 988 C C . GLN A 1 129 ? 18.906 7.368 -6.231 1.00 88.00 129 GLN A C 1
ATOM 990 O O . GLN A 1 129 ? 18.943 8.265 -5.397 1.00 88.00 129 GLN A O 1
ATOM 995 N N . GLN A 1 130 ? 19.276 6.111 -5.981 1.00 90.94 130 GLN A N 1
ATOM 996 C CA . GLN A 1 130 ? 19.613 5.600 -4.657 1.00 90.94 130 GLN A CA 1
ATOM 997 C C . GLN A 1 130 ? 18.475 5.790 -3.638 1.00 90.94 130 GLN A C 1
ATOM 999 O O . GLN A 1 130 ? 18.740 5.991 -2.453 1.00 90.94 130 GLN A O 1
ATOM 1004 N N . ASP A 1 131 ? 17.221 5.691 -4.091 1.00 91.44 131 ASP A N 1
ATOM 1005 C CA . ASP A 1 131 ? 16.046 5.951 -3.255 1.00 91.44 131 ASP A CA 1
ATOM 1006 C C . ASP A 1 131 ? 14.831 5.086 -3.633 1.00 91.44 131 ASP A C 1
ATOM 1008 O O . ASP A 1 131 ? 14.743 4.537 -4.738 1.00 91.44 131 ASP A O 1
ATOM 1012 N N . TYR A 1 132 ? 13.875 4.987 -2.711 1.00 91.00 132 TYR A N 1
ATOM 1013 C CA . TYR A 1 132 ? 12.595 4.326 -2.931 1.00 91.00 132 TYR A CA 1
ATOM 1014 C C . TYR A 1 132 ? 11.633 5.231 -3.687 1.00 91.00 132 TYR A C 1
ATOM 1016 O O . TYR A 1 132 ? 11.423 6.402 -3.352 1.00 91.00 132 TYR A O 1
ATOM 1024 N N . LEU A 1 133 ? 10.946 4.651 -4.667 1.00 90.62 133 LEU A N 1
ATOM 1025 C CA . LEU A 1 133 ? 9.900 5.363 -5.393 1.00 90.62 133 LEU A CA 1
ATOM 1026 C C . LEU A 1 133 ? 8.758 5.760 -4.452 1.00 90.62 133 LEU A C 1
ATOM 1028 O O . LEU A 1 133 ? 8.304 6.896 -4.503 1.00 90.62 133 LEU A O 1
ATOM 1032 N N . GLY A 1 134 ? 8.361 4.883 -3.524 1.00 85.25 134 GLY A N 1
ATOM 1033 C CA . GLY A 1 134 ? 7.281 5.163 -2.571 1.00 85.25 134 GLY A CA 1
ATOM 1034 C C . GLY A 1 134 ? 7.523 6.359 -1.637 1.00 85.25 134 GLY A C 1
ATOM 1035 O O . GLY A 1 134 ? 6.565 6.882 -1.074 1.00 85.25 134 GLY A O 1
ATOM 1036 N N . LEU A 1 135 ? 8.773 6.815 -1.483 1.00 85.44 135 LEU A N 1
ATOM 1037 C CA . LEU A 1 135 ? 9.123 7.994 -0.678 1.00 85.44 135 LEU A CA 1
ATOM 1038 C C . LEU A 1 135 ? 9.180 9.286 -1.500 1.00 85.44 135 LEU A C 1
ATOM 1040 O O . LEU A 1 135 ? 9.035 10.378 -0.955 1.00 85.44 135 LEU A O 1
ATOM 1044 N N . THR A 1 136 ? 9.389 9.168 -2.810 1.00 83.56 136 THR A N 1
ATOM 1045 C CA . THR A 1 136 ? 9.631 10.307 -3.706 1.00 83.56 136 THR A CA 1
ATOM 1046 C C . THR A 1 136 ? 8.458 10.595 -4.634 1.00 83.56 136 THR A C 1
ATOM 1048 O O . THR A 1 136 ? 8.355 11.699 -5.172 1.00 83.56 136 THR A O 1
ATOM 1051 N N . MET A 1 137 ? 7.556 9.631 -4.820 1.00 88.19 137 MET A N 1
ATOM 1052 C CA . MET A 1 137 ? 6.381 9.777 -5.661 1.00 88.19 137 MET A CA 1
ATOM 1053 C C . MET A 1 137 ? 5.178 8.964 -5.166 1.00 88.19 137 MET A C 1
ATOM 1055 O O . MET A 1 137 ? 5.348 7.891 -4.587 1.00 88.19 137 MET A O 1
ATOM 1059 N N . PRO A 1 138 ? 3.939 9.418 -5.438 1.00 90.12 138 PRO A N 1
ATOM 1060 C CA . PRO A 1 138 ? 2.756 8.622 -5.148 1.00 90.12 138 PRO A CA 1
ATOM 1061 C C . PRO A 1 138 ? 2.742 7.338 -5.985 1.00 90.12 138 PRO A C 1
ATOM 1063 O O . PRO A 1 138 ? 2.799 7.396 -7.217 1.00 90.12 138 PRO A O 1
ATOM 1066 N N . LEU A 1 139 ? 2.608 6.194 -5.315 1.00 91.12 139 LEU A N 1
ATOM 1067 C CA . LEU A 1 139 ? 2.328 4.901 -5.932 1.00 91.12 139 LEU A CA 1
ATOM 1068 C C . LEU A 1 139 ? 0.848 4.565 -5.736 1.00 91.12 139 LEU A C 1
ATOM 1070 O O . LEU A 1 139 ? 0.364 4.478 -4.609 1.00 91.12 139 LEU A O 1
ATOM 1074 N N . VAL A 1 140 ? 0.130 4.354 -6.835 1.00 90.00 140 VAL A N 1
ATOM 1075 C CA . VAL A 1 140 ? -1.266 3.915 -6.828 1.00 90.00 140 VAL A CA 1
ATOM 1076 C C . VAL A 1 140 ? -1.332 2.509 -7.388 1.00 90.00 140 VAL A C 1
ATOM 1078 O O . VAL A 1 140 ? -0.985 2.275 -8.541 1.00 90.00 140 VAL A O 1
ATOM 1081 N N . ARG A 1 141 ? -1.831 1.575 -6.583 1.00 86.62 141 ARG A N 1
ATOM 1082 C CA . ARG A 1 141 ? -2.166 0.229 -7.043 1.00 86.62 141 ARG A CA 1
ATOM 1083 C C . ARG A 1 141 ? -3.612 0.233 -7.500 1.00 86.62 141 ARG A C 1
ATOM 1085 O O . ARG A 1 141 ? -4.496 0.570 -6.715 1.00 86.62 141 ARG A O 1
ATOM 1092 N N . TYR A 1 142 ? -3.849 -0.119 -8.756 1.00 75.81 142 TYR A N 1
ATOM 1093 C CA . TYR A 1 142 ? -5.191 -0.185 -9.316 1.00 75.81 142 TYR A CA 1
ATOM 1094 C C . TYR A 1 142 ? -5.653 -1.650 -9.320 1.00 75.81 142 TYR A C 1
ATOM 1096 O O . TYR A 1 142 ? -5.323 -2.381 -10.257 1.00 75.81 142 TYR A O 1
ATOM 1104 N N . PRO A 1 143 ? -6.356 -2.125 -8.269 1.00 66.19 143 PRO A N 1
ATOM 1105 C CA . PRO A 1 143 ? -6.994 -3.433 -8.325 1.00 66.19 143 PRO A CA 1
ATOM 1106 C C . PRO A 1 143 ? -8.065 -3.410 -9.419 1.00 66.19 143 PRO A C 1
ATOM 1108 O O . PRO A 1 143 ? -8.767 -2.408 -9.572 1.00 66.19 143 PRO A O 1
ATOM 1111 N N . GLU A 1 144 ? -8.201 -4.500 -10.175 1.00 59.12 144 GLU A N 1
ATOM 1112 C CA . GLU A 1 144 ? -9.304 -4.672 -11.123 1.00 59.12 144 GLU A CA 1
ATOM 1113 C C . GLU A 1 144 ? -10.628 -4.787 -10.355 1.00 59.12 144 GLU A C 1
ATOM 1115 O O . GLU A 1 144 ? -11.114 -5.871 -10.051 1.00 59.12 144 GLU A O 1
ATOM 1120 N N . VAL A 1 145 ? -11.208 -3.647 -9.991 1.00 55.97 145 VAL A N 1
ATOM 1121 C CA . VAL A 1 145 ? -12.562 -3.573 -9.448 1.00 55.97 145 VAL A CA 1
ATOM 1122 C C . VAL A 1 145 ? -13.469 -3.129 -10.587 1.00 55.97 145 VAL A C 1
ATOM 1124 O O . VAL A 1 145 ? -13.265 -2.067 -11.169 1.00 55.97 145 VAL A O 1
ATOM 1127 N N . LEU A 1 146 ? -14.479 -3.942 -10.902 1.00 46.00 146 LEU A N 1
ATOM 1128 C CA . LEU A 1 146 ? -15.438 -3.712 -11.993 1.00 46.00 146 LEU A CA 1
ATOM 1129 C C . LEU A 1 146 ? -16.342 -2.478 -11.794 1.00 46.00 146 LEU A C 1
ATOM 1131 O O . LEU A 1 146 ? -17.126 -2.148 -12.680 1.00 46.00 146 LEU A O 1
ATOM 1135 N N . ALA A 1 147 ? -16.242 -1.782 -10.659 1.00 50.69 147 ALA A N 1
ATOM 1136 C CA . ALA A 1 147 ? -17.036 -0.600 -10.358 1.00 50.69 147 ALA A CA 1
ATOM 1137 C C . ALA A 1 147 ? -16.153 0.661 -10.330 1.00 50.69 147 ALA A C 1
ATOM 1139 O O . ALA A 1 147 ? -15.163 0.685 -9.588 1.00 50.69 147 ALA A O 1
ATOM 1140 N N . PRO A 1 148 ? -16.505 1.735 -11.068 1.00 49.72 148 PRO A N 1
ATOM 1141 C CA . PRO A 1 148 ? -15.892 3.036 -10.845 1.00 49.72 148 PRO A CA 1
ATOM 1142 C C . PRO A 1 148 ? -16.125 3.426 -9.384 1.00 49.72 148 PRO A C 1
ATOM 1144 O O . PRO A 1 148 ? -17.264 3.490 -8.920 1.00 49.72 148 PRO A O 1
ATOM 1147 N N . ARG A 1 149 ? -15.039 3.657 -8.639 1.00 52.22 149 ARG A N 1
ATOM 1148 C CA . ARG A 1 149 ? -15.138 4.184 -7.278 1.00 52.22 149 ARG A CA 1
ATOM 1149 C C . ARG A 1 149 ? -15.729 5.583 -7.380 1.00 52.22 149 ARG A C 1
ATOM 1151 O O . ARG A 1 149 ? -15.050 6.505 -7.827 1.00 52.22 149 ARG A O 1
ATOM 1158 N N . GLN A 1 150 ? -16.989 5.735 -6.990 1.00 55.44 150 GLN A N 1
ATOM 1159 C CA . GLN A 1 150 ? -17.529 7.061 -6.735 1.00 55.44 150 GLN A CA 1
ATOM 1160 C C . GLN A 1 150 ? -16.700 7.678 -5.599 1.00 55.44 150 GLN A C 1
ATOM 1162 O O . GLN A 1 150 ? -16.440 6.984 -4.609 1.00 55.44 150 GLN A O 1
ATOM 1167 N N . PRO A 1 151 ? -16.219 8.926 -5.740 1.00 58.53 151 PRO A N 1
ATOM 1168 C CA . PRO A 1 151 ? -15.628 9.641 -4.621 1.00 58.53 151 PRO A CA 1
ATOM 1169 C C . PRO A 1 151 ? -16.590 9.563 -3.436 1.00 58.53 151 PRO A C 1
ATOM 1171 O O . PRO A 1 151 ? -17.781 9.825 -3.595 1.00 58.53 151 PRO A O 1
ATOM 1174 N N . LEU A 1 152 ? -16.095 9.157 -2.267 1.00 61.94 152 LEU A N 1
ATOM 1175 C CA . LEU A 1 152 ? -16.912 9.176 -1.063 1.00 61.94 152 LEU A CA 1
ATOM 1176 C C . LEU A 1 152 ? -17.163 10.650 -0.713 1.00 61.94 152 LEU A C 1
ATOM 1178 O O . LEU A 1 152 ? -16.271 11.323 -0.197 1.00 61.94 152 LEU A O 1
ATOM 1182 N N . GLU A 1 153 ? -18.348 11.167 -1.027 1.00 66.62 153 GLU A N 1
ATOM 1183 C CA . GLU A 1 153 ? -18.782 12.479 -0.552 1.00 66.62 153 GLU A CA 1
ATOM 1184 C C . GLU A 1 153 ? -19.111 12.364 0.940 1.00 66.62 153 GLU A C 1
ATOM 1186 O O . GLU A 1 153 ? -20.212 11.987 1.334 1.00 66.62 153 GLU A O 1
ATOM 1191 N N . ALA A 1 154 ? -18.124 12.635 1.795 1.00 67.56 154 ALA A N 1
ATOM 1192 C CA . ALA A 1 154 ? -18.358 12.746 3.226 1.00 67.56 154 ALA A CA 1
ATOM 1193 C C . ALA A 1 154 ? -18.869 14.157 3.546 1.00 67.56 154 ALA A C 1
ATOM 1195 O O . ALA A 1 154 ? -18.144 15.141 3.385 1.00 67.56 154 ALA A O 1
ATOM 1196 N N . VAL A 1 155 ? -20.110 14.255 4.027 1.00 82.44 155 VAL A N 1
ATOM 1197 C CA . VAL A 1 155 ? -20.615 15.490 4.634 1.00 82.44 155 VAL A CA 1
ATOM 1198 C C . VAL A 1 155 ? -19.984 15.616 6.017 1.00 82.44 155 VAL A C 1
ATOM 1200 O O . VAL A 1 155 ? -20.049 14.693 6.827 1.00 82.44 155 VAL A O 1
ATOM 1203 N N . LEU A 1 156 ? -19.339 16.750 6.283 1.00 88.00 156 LEU A N 1
ATOM 1204 C CA . LEU A 1 156 ? -18.686 16.991 7.567 1.00 88.00 156 LEU A CA 1
ATOM 1205 C C . LEU A 1 156 ? -19.720 17.110 8.709 1.00 88.00 156 LEU A C 1
ATOM 1207 O O . LEU A 1 156 ? -20.824 17.609 8.474 1.00 88.00 156 LEU A O 1
ATOM 1211 N N . PRO A 1 157 ? -19.374 16.706 9.948 1.00 92.62 157 PRO A N 1
ATOM 1212 C CA . PRO A 1 157 ? -18.084 16.152 10.366 1.00 92.62 157 PRO A CA 1
ATOM 1213 C C . PRO A 1 157 ? -17.845 14.723 9.866 1.00 92.62 157 PRO A C 1
ATOM 1215 O O . PRO A 1 157 ? -18.738 13.875 9.879 1.00 92.62 157 PRO A O 1
ATOM 1218 N N . LEU A 1 158 ? -16.594 14.417 9.521 1.00 92.88 158 LEU A N 1
ATOM 1219 C CA . LEU A 1 158 ? -16.155 13.052 9.263 1.00 92.88 158 LEU A CA 1
ATOM 1220 C C . LEU A 1 158 ? -16.200 12.250 10.573 1.00 92.88 158 LEU A C 1
ATOM 1222 O O . LEU A 1 158 ? -15.343 12.383 11.446 1.00 92.88 158 LEU A O 1
ATOM 1226 N N . ARG A 1 159 ? -17.235 11.424 10.709 1.00 94.19 159 ARG A N 1
ATOM 1227 C CA . ARG A 1 159 ? -17.434 10.508 11.842 1.00 94.19 159 ARG A CA 1
ATOM 1228 C C . ARG A 1 159 ? -16.564 9.257 11.733 1.00 94.19 159 ARG A C 1
ATOM 1230 O O . ARG A 1 159 ? -16.756 8.441 10.827 1.00 94.19 159 ARG A O 1
ATOM 1237 N N . ILE A 1 160 ? -15.647 9.108 12.682 1.00 95.06 160 ILE A N 1
ATOM 1238 C CA . ILE A 1 160 ? -14.713 7.992 12.825 1.00 95.06 160 ILE A CA 1
ATOM 1239 C C . ILE A 1 160 ? -15.149 7.138 14.022 1.00 95.06 160 ILE A C 1
ATOM 1241 O O . ILE A 1 160 ? -15.190 7.627 15.155 1.00 95.06 160 ILE A O 1
ATOM 1245 N N . LEU A 1 161 ? -15.426 5.856 13.783 1.00 96.50 161 LEU A N 1
ATOM 1246 C CA . LEU A 1 161 ? -15.627 4.860 14.832 1.00 96.50 161 LEU A CA 1
ATOM 1247 C C . LEU A 1 161 ? -14.321 4.099 15.072 1.00 96.50 161 LEU A C 1
ATOM 1249 O O . LEU A 1 161 ? -13.868 3.336 14.222 1.00 96.50 161 LEU A O 1
ATOM 1253 N N . GLY A 1 162 ? -13.714 4.307 16.233 1.00 95.56 162 GLY A N 1
ATOM 1254 C CA . GLY A 1 162 ? -12.545 3.570 16.692 1.00 95.56 162 GLY A CA 1
ATOM 1255 C C . GLY A 1 162 ? -12.927 2.309 17.469 1.00 95.56 162 GLY A C 1
ATOM 1256 O O . GLY A 1 162 ? -13.817 2.336 18.317 1.00 95.56 162 GLY A O 1
ATOM 1257 N N . MET A 1 163 ? -12.206 1.210 17.271 1.00 95.19 163 MET A N 1
ATOM 1258 C CA . MET A 1 163 ? -12.299 0.014 18.110 1.00 95.19 163 MET A CA 1
ATOM 1259 C C . MET A 1 163 ? -10.910 -0.456 18.522 1.00 95.19 163 MET A C 1
ATOM 1261 O O . MET A 1 163 ? -9.969 -0.422 17.735 1.00 95.19 163 MET A O 1
ATOM 1265 N N . VAL A 1 164 ? -10.803 -0.918 19.766 1.00 93.12 164 VAL A N 1
ATOM 1266 C CA . VAL A 1 164 ? -9.611 -1.594 20.275 1.00 93.12 164 VAL A CA 1
ATOM 1267 C C . VAL A 1 164 ? -9.990 -3.013 20.662 1.00 93.12 164 VAL A C 1
ATOM 1269 O O . VAL A 1 164 ? -10.916 -3.189 21.452 1.00 93.12 164 VAL A O 1
ATOM 1272 N N . ALA A 1 165 ? -9.251 -4.002 20.168 1.00 91.88 165 ALA A N 1
ATOM 1273 C CA . ALA A 1 165 ? -9.378 -5.385 20.607 1.00 91.88 165 ALA A CA 1
ATOM 1274 C C . ALA A 1 165 ? -8.025 -5.936 21.073 1.00 91.88 165 ALA A C 1
ATOM 1276 O O . ALA A 1 165 ? -7.041 -5.948 20.334 1.00 91.88 165 ALA A O 1
ATOM 1277 N N . ARG A 1 166 ? -7.997 -6.419 22.317 1.00 90.19 166 ARG A N 1
ATOM 1278 C CA . ARG A 1 166 ? -6.861 -7.083 22.960 1.00 90.19 166 ARG A CA 1
ATOM 1279 C C . ARG A 1 166 ? -7.342 -8.371 23.642 1.00 90.19 166 ARG A C 1
ATOM 1281 O O . ARG A 1 166 ? -7.478 -8.395 24.869 1.00 90.19 166 ARG A O 1
ATOM 1288 N N . PRO A 1 167 ? -7.628 -9.430 22.862 1.00 87.88 167 PRO A N 1
ATOM 1289 C CA . PRO A 1 167 ? -7.897 -10.749 23.422 1.00 87.88 167 PRO A CA 1
ATOM 1290 C C . PRO A 1 167 ? -6.732 -11.209 24.309 1.00 87.88 167 PRO A C 1
ATOM 1292 O O . PRO A 1 167 ? -5.571 -10.930 24.010 1.00 87.88 167 PRO A O 1
ATOM 1295 N N . GLY A 1 168 ? -7.036 -11.892 25.412 1.00 86.81 168 GLY A N 1
ATOM 1296 C CA . GLY A 1 168 ? -6.055 -12.250 26.443 1.00 86.81 168 GLY A CA 1
ATOM 1297 C C . GLY A 1 168 ? -5.039 -13.317 26.022 1.00 86.81 168 GLY A C 1
ATOM 1298 O O . GLY A 1 168 ? -4.024 -13.484 26.688 1.00 86.81 168 GLY A O 1
ATOM 1299 N N . ASP A 1 169 ? -5.297 -14.024 24.924 1.00 87.69 169 ASP A N 1
ATOM 1300 C CA . ASP A 1 169 ? -4.439 -15.055 24.331 1.00 87.69 169 ASP A CA 1
ATOM 1301 C C . ASP A 1 169 ? -3.531 -14.522 23.205 1.00 87.69 169 ASP A C 1
ATOM 1303 O O . ASP A 1 169 ? -2.871 -15.304 22.521 1.00 87.69 169 ASP A O 1
ATOM 1307 N N . GLN A 1 170 ? -3.478 -13.199 23.010 1.00 82.44 170 GLN A N 1
ATOM 1308 C CA . GLN A 1 170 ? -2.607 -12.537 22.039 1.00 82.44 170 GLN A CA 1
ATOM 1309 C C . GLN A 1 170 ? -1.454 -11.786 22.708 1.00 82.44 170 GLN A C 1
ATOM 1311 O O . GLN A 1 170 ? -1.491 -11.446 23.890 1.00 82.44 170 GLN A O 1
ATOM 1316 N N . HIS A 1 171 ? -0.432 -11.461 21.913 1.00 79.62 171 HIS A N 1
ATOM 1317 C CA . HIS A 1 171 ? 0.652 -10.587 22.354 1.00 79.62 171 HIS A CA 1
ATOM 1318 C C . HIS A 1 171 ? 0.106 -9.215 22.771 1.00 79.62 171 HIS A C 1
ATOM 1320 O O . HIS A 1 171 ? -0.793 -8.664 22.128 1.00 79.62 171 HIS A O 1
ATOM 1326 N N . SER A 1 172 ? 0.662 -8.652 23.845 1.00 77.75 172 SER A N 1
ATOM 1327 C CA . SER A 1 172 ? 0.228 -7.348 24.345 1.00 77.75 172 SER A CA 1
ATOM 1328 C C . SER A 1 172 ? 0.488 -6.247 23.313 1.00 77.75 172 SER A C 1
ATOM 1330 O O . SER A 1 172 ? 1.572 -6.166 22.738 1.00 77.75 172 SER A O 1
ATOM 1332 N N . LEU A 1 173 ? -0.510 -5.387 23.113 1.00 78.00 173 LEU A N 1
ATOM 1333 C CA . LEU A 1 173 ? -0.427 -4.170 22.308 1.00 78.00 173 LEU A CA 1
ATOM 1334 C C . LEU A 1 173 ? -0.557 -2.951 23.231 1.00 78.00 173 LEU A C 1
ATOM 1336 O O . LEU A 1 173 ? -1.385 -2.951 24.148 1.00 78.00 173 LEU A O 1
ATOM 1340 N N . GLU A 1 174 ? 0.212 -1.896 22.951 1.00 81.56 174 GLU A N 1
ATOM 1341 C CA . GLU A 1 174 ? 0.161 -0.598 23.650 1.00 81.56 174 GLU A CA 1
ATOM 1342 C C . GLU A 1 174 ? -1.048 0.234 23.182 1.00 81.56 174 GLU A C 1
ATOM 1344 O O . GLU A 1 174 ? -0.943 1.340 22.654 1.00 81.56 174 GLU A O 1
ATOM 1349 N N . VAL A 1 175 ? -2.243 -0.331 23.335 1.00 82.44 175 VAL A N 1
ATOM 1350 C CA . VAL A 1 175 ? -3.485 0.203 22.759 1.00 82.44 175 VAL A CA 1
ATOM 1351 C C . VAL A 1 175 ? -3.869 1.586 23.290 1.00 82.44 175 VAL A C 1
ATOM 1353 O O . VAL A 1 175 ? -4.490 2.378 22.579 1.00 82.44 175 VAL A O 1
ATOM 1356 N N . ASP A 1 176 ? -3.491 1.900 24.529 1.00 83.75 176 ASP A N 1
ATOM 1357 C CA . ASP A 1 176 ? -3.747 3.210 25.129 1.00 83.75 176 ASP A CA 1
ATOM 1358 C C . ASP A 1 176 ? -2.859 4.296 24.520 1.00 83.75 176 ASP A C 1
ATOM 1360 O O . ASP A 1 176 ? -3.269 5.456 24.420 1.00 83.75 176 ASP A O 1
ATOM 1364 N N . GLU A 1 177 ? -1.658 3.927 24.074 1.00 83.12 177 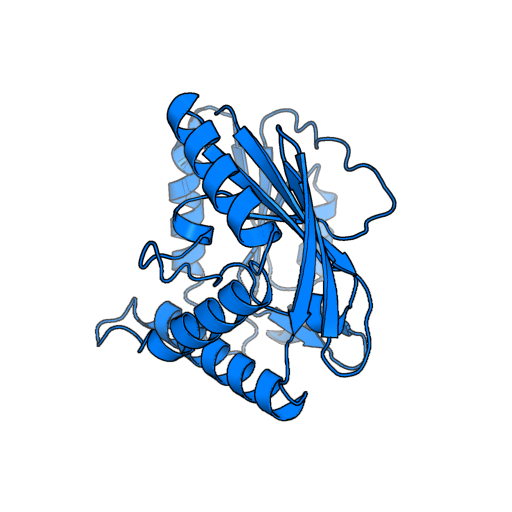GLU A N 1
ATOM 1365 C CA . GLU A 1 177 ? -0.784 4.832 23.343 1.00 83.12 177 GLU A CA 1
ATOM 1366 C C . GLU A 1 177 ? -1.357 5.131 21.956 1.00 83.12 177 GLU A C 1
ATOM 1368 O O . GLU A 1 177 ? -1.479 6.300 21.594 1.00 83.12 177 GLU A O 1
ATOM 1373 N N . GLU A 1 178 ? -1.822 4.112 21.230 1.00 86.25 178 GLU A N 1
ATOM 1374 C CA . GLU A 1 178 ? -2.467 4.298 19.923 1.00 86.25 178 GLU A CA 1
ATOM 1375 C C . GLU A 1 178 ? -3.742 5.150 20.017 1.00 86.25 178 GLU A C 1
ATOM 1377 O O . GLU A 1 178 ? -3.924 6.106 19.259 1.00 86.25 178 GLU A O 1
ATOM 1382 N N . ARG A 1 179 ? -4.586 4.913 21.031 1.00 88.38 179 ARG A N 1
ATOM 1383 C CA . ARG A 1 179 ? -5.748 5.774 21.322 1.00 88.38 179 ARG A CA 1
ATOM 1384 C C . ARG A 1 179 ? -5.355 7.227 21.565 1.00 88.38 179 ARG A C 1
ATOM 1386 O O . ARG A 1 179 ? -6.082 8.141 21.166 1.00 88.38 179 ARG A O 1
ATOM 1393 N N . ARG A 1 180 ? -4.250 7.455 22.277 1.00 88.56 180 ARG A N 1
ATOM 1394 C CA . ARG A 1 180 ? -3.739 8.798 22.565 1.00 88.56 180 ARG A CA 1
ATOM 1395 C C . ARG A 1 180 ? -3.233 9.462 21.290 1.00 88.56 180 ARG A C 1
ATOM 1397 O O . ARG A 1 180 ? -3.659 10.575 21.009 1.00 88.56 180 ARG A O 1
ATOM 1404 N N . ARG A 1 181 ? -2.409 8.762 20.505 1.00 88.06 181 ARG A N 1
ATOM 1405 C CA . ARG A 1 181 ? -1.865 9.240 19.226 1.00 88.06 181 ARG A CA 1
ATOM 1406 C C . ARG A 1 181 ? -2.979 9.641 18.266 1.00 88.06 181 ARG A C 1
ATOM 1408 O O . ARG A 1 181 ? -2.953 10.760 17.762 1.00 88.06 181 ARG A O 1
ATOM 1415 N N . LEU A 1 182 ? -3.996 8.791 18.090 1.00 88.62 182 LEU A N 1
ATOM 1416 C CA . LEU A 1 182 ? -5.130 9.104 17.218 1.00 88.62 182 LEU A CA 1
ATOM 1417 C C . LEU A 1 182 ? -5.892 10.341 17.703 1.00 88.62 182 LEU A C 1
ATOM 1419 O O . LEU A 1 182 ? -6.193 11.228 16.911 1.00 88.62 182 LEU A O 1
ATOM 1423 N N . ARG A 1 183 ? -6.166 10.433 19.011 1.00 91.56 183 ARG A N 1
ATOM 1424 C CA . ARG A 1 183 ? -6.851 11.590 19.605 1.00 91.56 183 ARG A CA 1
ATOM 1425 C C . ARG A 1 183 ? -6.075 12.883 19.378 1.00 91.56 183 ARG A C 1
ATOM 1427 O O . ARG A 1 183 ? -6.684 13.868 18.981 1.00 91.56 183 ARG A O 1
ATOM 1434 N N . THR A 1 184 ? -4.765 12.867 19.612 1.00 92.69 184 THR A N 1
ATOM 1435 C CA . THR A 1 184 ? -3.887 14.019 19.384 1.00 92.69 184 THR A CA 1
ATOM 1436 C C . THR A 1 184 ? -3.866 14.407 17.908 1.00 92.69 184 THR A C 1
ATOM 1438 O O . THR A 1 184 ? -4.017 15.582 17.587 1.00 92.69 184 THR A O 1
ATOM 1441 N N . ALA A 1 185 ? -3.751 13.433 17.001 1.00 90.75 185 ALA A N 1
ATOM 1442 C CA . ALA A 1 185 ? -3.701 13.685 15.563 1.00 90.75 185 ALA A CA 1
ATOM 1443 C C . ALA A 1 185 ? -4.967 14.382 15.031 1.00 90.75 185 ALA A C 1
ATOM 1445 O O . ALA A 1 185 ? -4.871 15.236 14.153 1.00 90.75 185 ALA A O 1
ATOM 1446 N N . VAL A 1 186 ? -6.147 14.054 15.573 1.00 94.88 186 VAL A N 1
ATOM 1447 C CA . VAL A 1 186 ? -7.427 14.631 15.120 1.00 94.88 186 VAL A CA 1
ATOM 1448 C C . VAL A 1 186 ? -7.923 15.799 15.973 1.00 94.88 186 VAL A C 1
ATOM 1450 O O . VAL A 1 186 ? -8.978 16.357 15.681 1.00 94.88 186 VAL A O 1
ATOM 1453 N N . GLU A 1 187 ? -7.203 16.193 17.025 1.00 93.94 187 GLU A N 1
ATOM 1454 C CA . GLU A 1 187 ? -7.677 17.187 17.996 1.00 93.94 187 GLU A CA 1
ATOM 1455 C C . GLU A 1 187 ? -7.984 18.546 17.353 1.00 93.94 187 GLU A C 1
ATOM 1457 O O . GLU A 1 187 ? -9.014 19.152 17.652 1.00 93.94 187 GLU A O 1
ATOM 1462 N N . GLY A 1 188 ? -7.131 19.001 16.428 1.00 95.25 188 GLY A N 1
ATOM 1463 C CA . GLY A 1 188 ? -7.368 20.229 15.662 1.00 95.25 188 GLY A CA 1
ATOM 1464 C C . GLY A 1 188 ? -8.652 20.167 14.841 1.00 95.25 188 GLY A C 1
ATOM 1465 O O . GLY A 1 188 ? -9.527 21.016 14.996 1.00 95.25 188 GLY A O 1
ATOM 1466 N N . LEU A 1 189 ? -8.810 19.093 14.068 1.00 95.44 189 LEU A N 1
ATOM 1467 C CA . LEU A 1 189 ? -9.979 18.863 13.218 1.00 95.44 189 LEU A CA 1
ATOM 1468 C C . LEU A 1 189 ? -11.268 18.718 14.035 1.00 95.44 189 LEU A C 1
ATOM 1470 O O . LEU A 1 189 ? -12.329 19.178 13.618 1.00 95.44 189 LEU A O 1
ATOM 1474 N N . LYS A 1 190 ? -11.182 18.108 15.221 1.00 95.25 190 LYS A N 1
ATOM 1475 C CA . LYS A 1 190 ? -12.313 17.987 16.140 1.00 95.25 190 LYS A CA 1
ATOM 1476 C C . LYS A 1 190 ? -12.738 19.345 16.696 1.00 95.25 190 LYS A C 1
ATOM 1478 O O . LYS A 1 190 ? -13.932 19.621 16.754 1.00 95.25 190 LYS A O 1
ATOM 1483 N N . ARG A 1 191 ? -11.786 20.205 17.080 1.00 95.25 191 ARG A N 1
ATOM 1484 C CA . ARG A 1 191 ? -12.081 21.578 17.536 1.00 95.25 191 ARG A CA 1
ATOM 1485 C C . ARG A 1 191 ? -12.743 22.423 16.448 1.00 95.25 191 ARG A C 1
ATOM 1487 O O . ARG A 1 191 ? -13.575 23.262 16.768 1.00 95.25 191 ARG A O 1
ATOM 1494 N N . GLU A 1 192 ? -12.393 22.187 15.189 1.00 95.94 192 GLU A N 1
ATOM 1495 C CA . GLU A 1 192 ? -12.976 22.862 14.022 1.00 95.94 192 GLU A CA 1
ATOM 1496 C C . GLU A 1 192 ? -14.316 22.251 13.571 1.00 95.94 192 GLU A C 1
ATOM 1498 O O . GLU A 1 192 ? -14.924 22.734 12.621 1.00 95.94 192 GLU A O 1
ATOM 1503 N N . GLY A 1 193 ? -14.796 21.194 14.238 1.00 94.12 193 GLY A N 1
ATOM 1504 C CA . GLY A 1 193 ? -16.041 20.515 13.870 1.00 94.12 193 GLY A CA 1
ATOM 1505 C C . GLY A 1 193 ? -15.955 19.728 12.558 1.00 94.12 193 GLY A C 1
ATOM 1506 O O . GLY A 1 193 ? -16.985 19.396 11.980 1.00 94.12 193 GLY A O 1
ATOM 1507 N N . LEU A 1 194 ? -14.745 19.423 12.079 1.00 94.94 194 LEU A N 1
ATOM 1508 C CA . LEU A 1 194 ? -14.509 18.675 10.840 1.00 94.94 194 LEU A CA 1
ATOM 1509 C C . LEU A 1 194 ? -14.467 17.161 11.075 1.00 94.94 194 LEU A C 1
ATOM 1511 O O . LEU A 1 194 ? -14.706 16.392 10.149 1.00 94.94 194 LEU A O 1
ATOM 1515 N N . VAL A 1 195 ? -14.155 16.718 12.297 1.00 95.94 195 VAL A N 1
ATOM 1516 C CA . VAL A 1 195 ? -14.030 15.298 12.659 1.00 95.94 195 VAL A CA 1
ATOM 1517 C C . VAL A 1 195 ? -14.736 15.014 13.978 1.00 95.94 195 VAL A C 1
ATOM 1519 O O . VAL A 1 195 ? -14.587 15.746 14.955 1.00 95.94 195 VAL A O 1
ATOM 1522 N N . GLU A 1 196 ? -15.431 13.884 14.030 1.00 95.38 196 GLU A N 1
ATOM 1523 C CA . GLU A 1 196 ? -15.943 13.296 15.263 1.00 95.38 196 GLU A CA 1
ATOM 1524 C C . GLU A 1 196 ? -15.279 11.933 15.474 1.00 95.38 196 GLU A C 1
ATOM 1526 O O . GLU A 1 196 ? -15.218 11.125 14.553 1.00 95.38 196 GLU A O 1
ATOM 1531 N N . LEU A 1 197 ? -14.760 11.678 16.678 1.00 95.25 197 LEU A N 1
ATOM 1532 C CA . LEU A 1 197 ? -14.132 10.404 17.036 1.00 95.25 197 LEU A CA 1
ATOM 1533 C C . LEU A 1 197 ? -14.890 9.769 18.201 1.00 95.25 197 LEU A C 1
ATOM 1535 O O . LEU A 1 197 ? -14.867 10.303 19.316 1.00 95.25 197 LEU A O 1
ATOM 1539 N N . SER A 1 198 ? -15.475 8.606 17.932 1.00 95.31 198 SER A N 1
ATOM 1540 C CA . SER A 1 198 ? -16.196 7.766 18.890 1.00 95.31 198 SER A CA 1
ATOM 1541 C C . SER A 1 198 ? -15.485 6.426 19.052 1.00 95.31 198 SER A C 1
ATOM 1543 O O . SER A 1 198 ? -14.736 6.012 18.172 1.00 95.31 198 SER A O 1
ATOM 1545 N N . TRP A 1 199 ? -15.691 5.749 20.183 1.00 95.44 199 TRP A N 1
ATOM 1546 C CA . TRP A 1 199 ? -15.057 4.458 20.462 1.00 95.44 199 TRP A CA 1
ATOM 1547 C C . TRP A 1 199 ? -16.088 3.397 20.822 1.00 95.44 199 TRP A C 1
ATOM 1549 O O . TRP A 1 199 ? -16.966 3.644 21.645 1.00 95.44 199 TRP A O 1
ATOM 1559 N N . VAL A 1 200 ? -15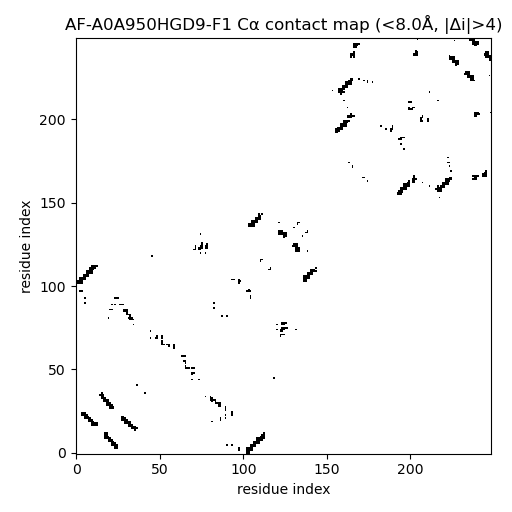.926 2.200 20.258 1.00 96.44 200 VAL A N 1
ATOM 1560 C CA . VAL A 1 200 ? -16.701 1.017 20.639 1.00 96.44 200 VAL A CA 1
ATOM 1561 C C . VAL A 1 200 ? -16.471 0.714 22.122 1.00 96.44 200 VAL A C 1
ATOM 1563 O O . VAL A 1 200 ? -15.330 0.581 22.579 1.00 96.44 200 VAL A O 1
ATOM 1566 N N . ALA A 1 201 ? -17.563 0.576 22.873 1.00 91.94 201 ALA A N 1
ATOM 1567 C CA . ALA A 1 201 ? -17.557 0.205 24.285 1.00 91.94 201 ALA A CA 1
ATOM 1568 C C . ALA A 1 201 ? -17.397 -1.317 24.447 1.00 91.94 201 ALA A C 1
ATOM 1570 O O . ALA A 1 201 ? -18.266 -2.007 24.970 1.00 91.94 201 ALA A O 1
ATOM 1571 N N . GLY A 1 202 ? -16.293 -1.867 23.946 1.00 92.62 202 GLY A N 1
ATOM 1572 C CA . GLY A 1 202 ? -16.050 -3.301 23.984 1.00 92.62 202 GLY A CA 1
ATOM 1573 C C . GLY A 1 202 ? -15.014 -3.759 22.974 1.00 92.62 202 GLY A C 1
ATOM 1574 O O . GLY A 1 202 ? -14.441 -2.972 22.224 1.00 92.62 202 GLY A O 1
ATOM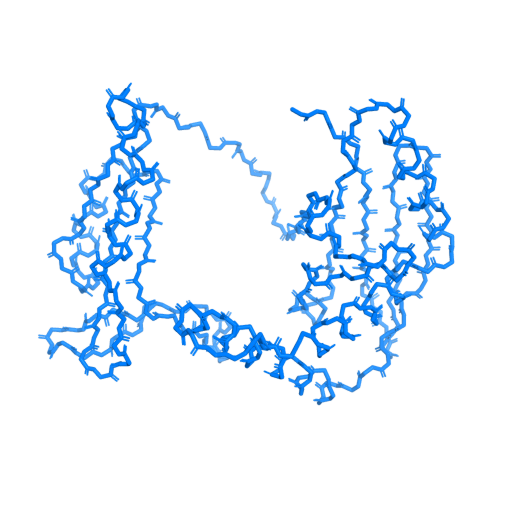 1575 N N . GLN A 1 203 ? -14.779 -5.066 22.993 1.00 94.50 203 GLN A N 1
ATOM 1576 C CA . GLN A 1 203 ? -13.775 -5.739 22.168 1.00 94.50 203 GLN A CA 1
ATOM 1577 C C . GLN A 1 203 ? -14.389 -6.891 21.360 1.00 94.50 203 GLN A C 1
ATOM 1579 O O . GLN A 1 203 ? -13.668 -7.606 20.671 1.00 94.50 203 GLN A O 1
ATOM 1584 N N . THR A 1 204 ? -15.704 -7.101 21.482 1.00 95.62 204 THR A N 1
ATOM 1585 C CA . THR A 1 204 ? -16.431 -8.219 20.879 1.00 95.62 204 THR A CA 1
ATOM 1586 C C . THR A 1 204 ? -17.066 -7.815 19.556 1.00 95.62 204 THR A C 1
ATOM 1588 O O . THR A 1 204 ? -17.314 -6.637 19.302 1.00 95.62 204 THR A O 1
ATOM 1591 N N . TYR A 1 205 ? -17.371 -8.811 18.724 1.00 94.38 205 TYR A N 1
ATOM 1592 C CA . TYR A 1 205 ? -18.092 -8.591 17.470 1.00 94.38 205 TYR A CA 1
ATOM 1593 C C . TYR A 1 205 ? -19.464 -7.941 17.692 1.00 94.38 205 TYR A C 1
ATOM 1595 O O . TYR A 1 205 ? -19.805 -6.993 16.998 1.00 94.38 205 TYR A O 1
ATOM 1603 N N . ASN A 1 206 ? -20.208 -8.380 18.711 1.00 95.12 206 ASN A N 1
ATOM 1604 C CA . ASN A 1 206 ? -21.517 -7.803 19.020 1.00 95.12 206 ASN A CA 1
ATOM 1605 C C . ASN A 1 206 ? -21.395 -6.322 19.405 1.00 95.12 206 ASN A C 1
ATOM 1607 O O . ASN A 1 206 ? -22.131 -5.505 18.877 1.00 95.12 206 ASN A O 1
ATOM 1611 N N . ALA A 1 207 ? -20.402 -5.955 20.227 1.00 95.56 207 ALA A N 1
ATOM 1612 C CA . ALA A 1 207 ? -20.172 -4.551 20.574 1.00 95.56 207 ALA A CA 1
ATOM 1613 C C . ALA A 1 207 ? -19.833 -3.694 19.342 1.00 95.56 207 ALA A C 1
ATOM 1615 O O . ALA A 1 207 ? -20.221 -2.528 19.275 1.00 95.56 207 ALA A O 1
ATOM 1616 N N . LEU A 1 208 ? -19.111 -4.262 18.368 1.00 95.69 208 LEU A N 1
ATOM 1617 C CA . LEU A 1 208 ? -18.842 -3.595 17.097 1.00 95.69 208 LEU A CA 1
ATOM 1618 C C . LEU A 1 208 ? -20.124 -3.406 16.278 1.00 95.69 208 LEU A C 1
ATOM 1620 O O . LEU A 1 208 ? -20.349 -2.302 15.793 1.00 95.69 208 LEU A O 1
ATOM 1624 N N . GLN A 1 209 ? -20.956 -4.443 16.143 1.00 94.81 209 GLN A N 1
ATOM 1625 C CA . GLN A 1 209 ? -22.237 -4.343 15.433 1.00 94.81 209 GLN A CA 1
ATOM 1626 C C . GLN A 1 209 ? -23.149 -3.296 16.078 1.00 94.81 209 GLN A C 1
ATOM 1628 O O . GLN A 1 209 ? -23.577 -2.367 15.397 1.00 94.81 209 GLN A O 1
ATOM 1633 N N . ASP A 1 210 ? -23.326 -3.366 17.399 1.00 95.69 210 ASP A N 1
ATOM 1634 C CA . ASP A 1 210 ? -24.151 -2.422 18.159 1.00 95.69 210 ASP A CA 1
ATOM 1635 C C . ASP A 1 210 ? -23.687 -0.971 17.963 1.00 95.69 210 ASP A C 1
ATOM 1637 O O . ASP A 1 210 ? -24.501 -0.049 17.911 1.00 95.69 210 ASP A O 1
ATOM 1641 N N . ALA A 1 211 ? -22.374 -0.741 17.871 1.00 96.44 211 ALA A N 1
ATOM 1642 C CA . ALA A 1 211 ? -21.816 0.584 17.629 1.00 96.44 211 ALA A CA 1
ATOM 1643 C C . ALA A 1 211 ? -21.969 1.029 16.166 1.00 96.44 211 ALA A C 1
ATOM 1645 O O . ALA A 1 211 ? -22.257 2.199 15.918 1.00 96.44 211 ALA A O 1
ATOM 1646 N N . LEU A 1 212 ? -21.796 0.124 15.197 1.00 94.75 212 LEU A N 1
ATOM 1647 C CA . LEU A 1 212 ? -21.987 0.419 13.773 1.00 94.75 212 LEU A CA 1
ATOM 1648 C C . LEU A 1 212 ? -23.430 0.851 13.475 1.00 94.75 212 LEU A C 1
ATOM 1650 O O . LEU A 1 212 ? -23.625 1.806 12.723 1.00 94.75 212 LEU A O 1
ATOM 1654 N N . ASP A 1 213 ? -24.408 0.241 14.144 1.00 94.44 213 ASP A N 1
ATOM 1655 C CA . ASP A 1 213 ? -25.834 0.560 13.996 1.00 94.44 213 ASP A CA 1
ATOM 1656 C C . ASP A 1 213 ? -26.222 1.942 14.559 1.00 94.44 213 ASP A C 1
ATOM 1658 O O . ASP A 1 213 ? -27.267 2.488 14.213 1.00 94.44 213 ASP A O 1
ATOM 1662 N N . GLN A 1 214 ? -25.370 2.559 15.386 1.00 92.56 214 GLN A N 1
ATOM 1663 C CA . GLN A 1 214 ? -25.573 3.921 15.912 1.00 92.56 214 GLN A CA 1
ATOM 1664 C C . GLN A 1 214 ? -25.124 5.021 14.928 1.00 92.56 214 GLN A C 1
ATOM 1666 O O . GLN A 1 214 ? -25.230 6.213 15.230 1.00 92.56 214 GLN A O 1
ATOM 1671 N N . GLY A 1 215 ? -24.588 4.629 13.768 1.00 81.62 215 GLY A N 1
ATOM 1672 C CA . GLY A 1 215 ? -24.057 5.515 12.734 1.00 81.62 215 GLY A CA 1
A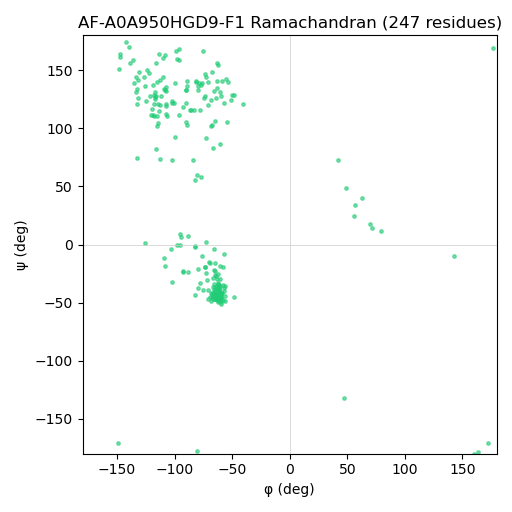TOM 1673 C C . GLY A 1 215 ? -25.125 6.238 11.907 1.00 81.62 215 GLY A C 1
ATOM 1674 O O . GLY A 1 215 ? -26.300 5.888 11.925 1.00 81.62 215 GLY A O 1
ATOM 1675 N N . PRO A 1 216 ? -24.716 7.265 11.144 1.00 89.62 216 PRO A N 1
ATOM 1676 C CA . PRO A 1 216 ? -23.768 7.035 10.056 1.00 89.62 216 PRO A CA 1
ATOM 1677 C C . PRO A 1 216 ? -22.308 7.158 10.491 1.00 89.62 216 PRO A C 1
ATOM 1679 O O . PRO A 1 216 ? -21.934 8.101 11.189 1.00 89.62 216 PRO A O 1
ATOM 1682 N N . TRP A 1 217 ? -21.483 6.217 10.029 1.00 92.81 217 TRP A N 1
ATOM 1683 C CA . TRP A 1 217 ? -20.028 6.223 10.180 1.00 92.81 217 TRP A CA 1
ATOM 1684 C C . TRP A 1 217 ? -19.375 6.335 8.808 1.00 92.81 217 TRP A C 1
ATOM 1686 O O . TRP A 1 217 ? -19.816 5.691 7.860 1.00 92.81 217 TRP A O 1
ATOM 1696 N N . HIS A 1 218 ? -18.308 7.124 8.708 1.00 91.31 218 HIS A N 1
ATOM 1697 C CA . HIS A 1 218 ? -17.564 7.290 7.456 1.00 91.31 218 HIS A CA 1
ATOM 1698 C C . HIS A 1 218 ? -16.266 6.484 7.458 1.00 91.31 218 HIS A C 1
ATOM 1700 O O . HIS A 1 218 ? -15.814 6.019 6.416 1.00 91.31 218 HIS A O 1
ATOM 1706 N N . VAL A 1 219 ? -15.655 6.332 8.635 1.00 91.50 219 VAL A N 1
ATOM 1707 C CA . VAL A 1 219 ? -14.390 5.621 8.815 1.00 91.50 219 VAL A CA 1
ATOM 1708 C C . VAL A 1 219 ? -14.515 4.677 9.998 1.00 91.50 219 VAL A C 1
ATOM 1710 O O . VAL A 1 219 ? -14.918 5.089 11.085 1.00 91.50 219 VAL A O 1
ATOM 1713 N N . PHE A 1 220 ? -14.107 3.428 9.799 1.00 93.50 220 PHE A N 1
ATOM 1714 C CA . PHE A 1 220 ? -13.844 2.492 10.881 1.00 93.50 220 PHE A CA 1
ATOM 1715 C C . PHE A 1 220 ? -12.331 2.382 11.091 1.00 93.50 220 PHE A C 1
ATOM 1717 O O . PHE A 1 220 ? -11.593 2.077 10.155 1.00 93.50 220 PHE A O 1
ATOM 1724 N N . HIS A 1 221 ? -11.866 2.656 12.309 1.00 93.38 221 HIS A N 1
ATOM 1725 C CA . HIS A 1 221 ? -10.461 2.555 12.689 1.00 93.38 221 HIS A CA 1
ATOM 1726 C C . HIS A 1 221 ? -10.280 1.435 13.715 1.00 93.38 221 HIS A C 1
ATOM 1728 O O . HIS A 1 221 ? -10.771 1.524 14.839 1.00 93.38 221 HIS A O 1
ATOM 1734 N N . PHE A 1 222 ? -9.553 0.387 13.340 1.00 93.19 222 PHE A N 1
ATOM 1735 C CA . PHE A 1 222 ? -9.322 -0.774 14.192 1.00 93.19 222 PHE A CA 1
ATOM 1736 C C . PHE A 1 222 ? -7.884 -0.815 14.710 1.00 93.19 222 PHE A C 1
ATOM 1738 O O . PHE A 1 222 ? -6.937 -0.713 13.933 1.00 93.19 222 PHE A O 1
ATOM 1745 N N . VAL A 1 223 ? -7.734 -1.028 16.019 1.00 91.12 223 VAL A N 1
ATOM 1746 C CA . VAL A 1 223 ? -6.453 -1.292 16.682 1.00 91.12 223 VAL A CA 1
ATOM 1747 C C . VAL A 1 223 ? -6.523 -2.667 17.338 1.00 91.12 223 VAL A C 1
ATOM 1749 O O . VAL A 1 223 ? -7.241 -2.873 18.319 1.00 91.12 223 VAL A O 1
ATOM 1752 N N . GLY A 1 224 ? -5.767 -3.616 16.808 1.00 88.56 224 GLY A N 1
ATOM 1753 C CA . GLY A 1 224 ? -5.751 -4.986 17.299 1.00 88.56 224 GLY A CA 1
ATOM 1754 C C . GLY A 1 224 ? -4.942 -5.889 16.384 1.00 88.56 224 GLY A C 1
ATOM 1755 O O . GLY A 1 224 ? -4.267 -5.424 15.464 1.00 88.56 224 GLY A O 1
ATOM 1756 N N . HIS A 1 225 ? -5.016 -7.192 16.634 1.00 85.81 225 HIS A N 1
ATOM 1757 C CA . HIS A 1 225 ? -4.327 -8.172 15.800 1.00 85.81 225 HIS A CA 1
ATOM 1758 C C . HIS A 1 225 ? -5.129 -8.477 14.537 1.00 85.81 225 HIS A C 1
ATOM 1760 O O . HIS A 1 225 ? -6.354 -8.594 14.571 1.00 85.81 225 HIS A O 1
ATOM 1766 N N . GLY A 1 226 ? -4.417 -8.622 13.425 1.00 83.00 226 GLY A N 1
ATOM 1767 C CA . GLY A 1 226 ? -4.950 -9.112 12.161 1.00 83.00 226 GLY A CA 1
ATOM 1768 C C . GLY A 1 226 ? -4.395 -10.496 11.842 1.00 83.00 226 GLY A C 1
ATOM 1769 O O . GLY A 1 226 ? -3.360 -10.913 12.363 1.00 83.00 226 GLY A O 1
ATOM 1770 N N . GLY A 1 227 ? -5.083 -11.213 10.970 1.00 75.81 227 GLY A N 1
ATOM 1771 C CA . GLY A 1 227 ? -4.644 -12.489 10.424 1.00 75.81 227 GLY A CA 1
ATOM 1772 C C . GLY A 1 227 ? -4.967 -12.577 8.942 1.00 75.81 227 GLY A C 1
ATOM 1773 O O . GLY A 1 227 ? -5.687 -11.741 8.403 1.00 75.81 227 GLY A O 1
ATOM 1774 N N . TYR A 1 228 ? -4.435 -13.603 8.291 1.00 69.31 228 TYR A N 1
ATOM 1775 C CA . TYR A 1 228 ? -4.798 -13.958 6.927 1.00 69.31 228 TYR A CA 1
ATOM 1776 C C . TYR A 1 228 ? -5.059 -15.458 6.881 1.00 69.31 228 TYR A C 1
ATOM 1778 O O . TYR A 1 228 ? -4.182 -16.248 7.246 1.00 69.31 228 TYR A O 1
ATOM 1786 N N . ASN A 1 229 ? -6.268 -15.841 6.489 1.00 64.94 229 ASN A N 1
ATOM 1787 C CA . ASN A 1 229 ? -6.634 -17.230 6.297 1.00 64.94 229 ASN A CA 1
ATOM 1788 C C . ASN A 1 229 ? -6.262 -17.645 4.870 1.00 64.94 229 ASN A C 1
ATOM 1790 O O . ASN A 1 229 ? -6.812 -17.123 3.908 1.00 64.94 229 ASN A O 1
ATOM 1794 N N . ARG A 1 230 ? -5.321 -18.585 4.730 1.00 64.62 230 ARG A N 1
ATOM 1795 C CA . ARG A 1 230 ? -4.886 -19.068 3.411 1.00 64.62 230 ARG A CA 1
ATOM 1796 C C . ARG A 1 230 ? -5.917 -19.964 2.731 1.00 64.62 230 ARG A C 1
ATOM 1798 O O . ARG A 1 230 ? -5.901 -20.036 1.513 1.00 64.62 230 ARG A O 1
ATOM 1805 N N . ASP A 1 231 ? -6.791 -20.613 3.496 1.00 71.31 231 ASP A N 1
ATOM 1806 C CA . ASP A 1 231 ? -7.786 -21.535 2.943 1.00 71.31 231 ASP A CA 1
ATOM 1807 C C . ASP A 1 231 ? -8.967 -20.778 2.325 1.00 71.31 231 ASP A C 1
ATOM 1809 O O . ASP A 1 231 ? -9.542 -21.230 1.339 1.00 71.31 231 ASP A O 1
ATOM 1813 N N . THR A 1 232 ? -9.321 -19.619 2.895 1.00 72.44 232 THR A N 1
ATOM 1814 C CA . THR A 1 232 ? -10.395 -18.748 2.381 1.00 72.44 232 THR A CA 1
ATOM 1815 C C . THR A 1 232 ? -9.878 -17.528 1.621 1.00 72.44 232 THR A C 1
ATOM 1817 O O . THR A 1 232 ? -10.673 -16.777 1.075 1.00 72.44 232 THR A O 1
ATOM 1820 N N . GLU A 1 233 ? -8.557 -17.331 1.571 1.00 62.72 233 GLU A N 1
ATOM 1821 C CA . GLU A 1 233 ? -7.879 -16.163 0.987 1.00 62.72 233 GLU A CA 1
ATOM 1822 C C . GLU A 1 233 ? -8.317 -14.802 1.572 1.00 62.72 233 GLU A C 1
ATOM 1824 O O . GLU A 1 233 ? -8.138 -13.750 0.951 1.00 62.72 233 GLU A O 1
ATOM 1829 N N . GLU A 1 234 ? -8.826 -14.794 2.807 1.00 62.06 234 GLU A N 1
ATOM 1830 C CA . GLU A 1 234 ? -9.400 -13.614 3.461 1.00 62.06 234 GLU A CA 1
ATOM 1831 C C . GLU A 1 234 ? -8.532 -13.081 4.610 1.00 62.06 234 GLU A C 1
ATOM 1833 O O . GLU A 1 234 ? -7.925 -13.825 5.388 1.00 62.06 234 GLU A O 1
ATOM 1838 N N . GLY A 1 235 ? -8.509 -11.753 4.753 1.00 68.56 235 GLY A N 1
ATOM 1839 C CA . GLY A 1 235 ? -7.994 -11.095 5.951 1.00 68.56 235 GLY A CA 1
ATOM 1840 C C . GLY A 1 235 ? -8.999 -11.194 7.097 1.00 68.56 235 GLY A C 1
ATOM 1841 O O . GLY A 1 235 ? -10.190 -11.009 6.885 1.00 68.56 235 GLY A O 1
ATOM 1842 N N . THR A 1 236 ? -8.516 -11.448 8.311 1.00 79.75 236 THR A N 1
ATOM 1843 C CA . THR A 1 236 ? -9.355 -11.571 9.514 1.00 79.75 236 THR A CA 1
ATOM 1844 C C . THR A 1 236 ? -8.935 -10.570 10.580 1.00 79.75 236 THR A C 1
ATOM 1846 O O . THR A 1 236 ? -7.736 -10.328 10.746 1.00 79.75 236 THR A O 1
ATOM 1849 N N . LEU A 1 237 ? -9.877 -10.077 11.379 1.00 87.25 237 LEU A N 1
ATOM 1850 C CA . LEU A 1 237 ? -9.595 -9.296 12.587 1.00 87.25 237 LEU A CA 1
ATOM 1851 C C . LEU A 1 237 ? -9.712 -10.181 13.831 1.00 87.25 237 LEU A C 1
ATOM 1853 O O . LEU A 1 237 ? -10.621 -11.000 13.944 1.00 87.25 237 LEU A O 1
ATOM 1857 N N . ALA A 1 238 ? -8.803 -10.021 14.789 1.00 90.75 238 ALA A N 1
ATOM 1858 C CA . ALA A 1 238 ? -8.872 -10.706 16.074 1.00 90.75 238 ALA A CA 1
ATOM 1859 C C . ALA A 1 238 ? -9.672 -9.865 17.077 1.00 90.75 238 ALA A C 1
ATOM 1861 O O . ALA A 1 238 ? -9.166 -8.894 17.644 1.00 90.75 238 ALA A O 1
ATOM 1862 N N . LEU A 1 239 ? -10.921 -10.261 17.312 1.00 93.69 239 LEU A N 1
ATOM 1863 C CA . LEU A 1 239 ? -11.785 -9.703 18.349 1.00 93.69 239 LEU A CA 1
ATOM 1864 C C . LEU A 1 239 ? -11.795 -10.603 19.586 1.00 93.69 239 LEU A C 1
ATOM 1866 O O . LEU A 1 239 ? -11.352 -11.749 19.541 1.00 93.69 239 LEU A O 1
ATOM 1870 N N . ALA A 1 240 ? -12.306 -10.093 20.701 1.00 93.94 240 ALA A N 1
ATOM 1871 C CA . ALA A 1 240 ? -12.553 -10.907 21.882 1.00 93.94 240 ALA A CA 1
ATOM 1872 C C . ALA A 1 240 ? -13.886 -11.664 21.747 1.00 93.94 240 ALA A C 1
ATOM 1874 O O . ALA A 1 240 ? -14.892 -11.115 21.288 1.00 93.94 240 ALA A O 1
ATOM 1875 N N . ASP A 1 241 ? -13.919 -12.918 22.182 1.00 93.25 241 ASP A N 1
ATOM 1876 C CA . ASP A 1 241 ? -15.161 -13.612 22.504 1.00 93.25 241 ASP A CA 1
ATOM 1877 C C . ASP A 1 241 ? -15.667 -13.226 23.909 1.00 93.25 241 ASP A C 1
ATOM 1879 O O . ASP A 1 241 ? -15.087 -12.395 24.611 1.00 93.25 241 ASP A O 1
ATOM 1883 N N . HIS A 1 242 ? -16.774 -13.836 24.333 1.00 90.62 242 HIS A N 1
ATOM 1884 C CA . HIS A 1 242 ? -17.368 -13.613 25.655 1.00 90.62 242 HIS A CA 1
ATOM 1885 C C . HIS A 1 242 ? -16.480 -14.091 26.821 1.00 90.62 242 HIS A C 1
ATOM 1887 O O . HIS A 1 242 ? -16.714 -13.696 27.959 1.00 90.62 242 HIS A O 1
ATOM 1893 N N . THR A 1 243 ? -15.465 -14.917 26.547 1.00 91.62 243 THR A N 1
ATOM 1894 C CA . THR A 1 243 ? -14.459 -15.379 27.518 1.00 91.62 243 THR A CA 1
ATOM 1895 C C . THR A 1 243 ? -13.179 -14.539 27.495 1.00 91.62 243 THR A C 1
ATOM 1897 O O . THR A 1 243 ? -12.262 -14.797 28.272 1.00 91.62 243 THR A O 1
ATOM 1900 N N . GLY A 1 244 ? -13.100 -13.526 26.625 1.00 89.88 244 GLY A N 1
ATOM 1901 C CA . GLY A 1 244 ? -11.915 -12.689 26.453 1.00 89.88 244 GLY A CA 1
ATOM 1902 C C . GLY A 1 244 ? -10.814 -13.319 25.595 1.00 89.88 244 GLY A C 1
ATOM 1903 O O . GLY A 1 244 ? -9.708 -12.782 25.565 1.00 89.88 244 GLY A O 1
ATOM 1904 N N . ARG A 1 245 ? -11.086 -14.431 24.900 1.00 93.00 245 ARG A N 1
ATOM 1905 C CA . ARG A 1 245 ? -10.140 -15.097 23.986 1.00 93.00 245 ARG A CA 1
ATOM 1906 C C . ARG A 1 245 ? -10.355 -14.673 22.541 1.00 93.00 245 ARG A C 1
ATOM 1908 O O . ARG A 1 245 ? -11.351 -14.029 22.215 1.00 93.00 245 ARG A O 1
ATOM 1915 N N . THR A 1 246 ? -9.419 -15.026 21.668 1.00 91.88 246 THR A N 1
ATOM 1916 C CA . THR A 1 246 ? -9.458 -14.620 20.266 1.00 91.88 246 THR A CA 1
ATOM 1917 C C . THR A 1 246 ? -10.601 -15.292 19.512 1.00 91.88 246 THR A C 1
ATOM 1919 O O . THR A 1 246 ? -10.658 -16.513 19.379 1.00 91.88 246 THR A O 1
ATOM 1922 N N . ARG A 1 247 ? -11.446 -14.465 18.900 1.00 91.81 247 ARG A N 1
ATOM 1923 C CA . ARG A 1 247 ? -12.359 -14.828 17.819 1.00 91.81 247 ARG A CA 1
ATOM 1924 C C . ARG A 1 247 ? -11.934 -14.087 16.558 1.00 91.81 247 ARG A C 1
ATOM 1926 O O . ARG A 1 247 ? -11.916 -12.860 16.541 1.00 91.81 247 ARG A O 1
ATOM 1933 N N . ARG A 1 248 ? -11.612 -14.836 15.503 1.00 87.62 248 ARG A N 1
ATOM 1934 C CA . ARG A 1 248 ? -11.367 -14.263 14.175 1.00 87.62 248 ARG A CA 1
ATOM 1935 C C . ARG A 1 248 ? -12.701 -13.965 13.496 1.00 87.62 248 ARG A C 1
ATOM 1937 O O . ARG A 1 248 ? -13.601 -14.808 13.546 1.00 87.62 248 ARG A O 1
ATOM 1944 N N . VAL A 1 249 ? -12.814 -12.772 12.928 1.00 84.50 249 VAL A N 1
ATOM 1945 C CA . VAL A 1 249 ? -13.960 -12.294 12.143 1.00 84.50 249 VAL A CA 1
ATOM 1946 C C . VAL A 1 249 ? -13.501 -11.737 10.812 1.00 84.50 249 VAL A C 1
ATOM 1948 O O . VAL A 1 249 ? -12.313 -11.339 10.733 1.00 84.50 249 VAL A O 1
#

Foldseek 3Di:
DDEWEWEWAWADDPQQKTKIWIDTDPDIDIDIQHDNDDPVRVVVLVVVVVVQVVVQVVCVPDDDRRPCVSLLVLQASNQPRRCDDVSVVVVVVRCVVCVVVVHAYEYEYHYDDPSCVVDPNQSNADPVVRGTCVVRHHYHYDYPDVDDDDPPPDDPQQEEEEEEADQPPDDDDPVVVVVVVVCVVCVVVVVVRNYDYHYQPFQAPVSVVVVPVVDPHDHYHYHADKDADPVVRDIWGFTQDPVSHTDTD

Sequence (249 aa):
MTTLDFELEINPGTGGTYPVAARAPGGEAAATMRLLLSSADLDHHLAVVRDKVLASSAVLRGAPTADERPVRDLGQRLFEALVADDVRSLYVASRQRAREKDCALRLVLRVRPPELARLPWEFLFDPGQQDYLGLTMPLVRYPEVLAPRQPLEAVLPLRILGMVARPGDQHSLEVDEERRRLRTAVEGLKREGLVELSWVAGQTYNALQDALDQGPWHVFHFVGHGGYNRDTEEGTLALADHTGRTRRV

Nearest PDB structures (foldseek):
  9asm-assembly1_B  TM=2.807E-01  e=2.024E-01  Homo sapiens

Solvent-accessible surface area (backbone atoms only — not comparable to full-atom values): 14026 Å² total; per-residue (Å²): 135,65,71,44,59,40,36,38,38,39,41,75,61,62,93,45,33,27,48,29,42,30,42,40,97,88,52,72,31,58,36,71,25,57,52,90,59,54,72,66,57,47,53,50,52,51,49,53,36,48,54,39,52,54,49,44,68,59,40,85,64,84,62,80,82,52,76,54,60,66,46,48,54,52,9,33,53,52,30,56,25,68,51,29,72,50,30,33,55,52,50,54,53,46,49,52,52,20,58,78,65,75,33,47,46,28,42,36,40,33,58,65,35,70,85,61,54,74,53,71,70,64,42,27,22,42,78,93,72,73,43,46,46,56,83,77,32,57,70,43,78,52,75,95,59,98,60,85,80,69,81,82,83,74,70,76,44,47,28,31,40,33,38,53,23,80,22,74,81,52,83,90,71,71,58,69,57,52,56,48,52,54,50,62,73,42,44,66,42,37,76,71,55,47,35,42,84,47,69,41,89,47,36,30,65,66,40,48,51,62,47,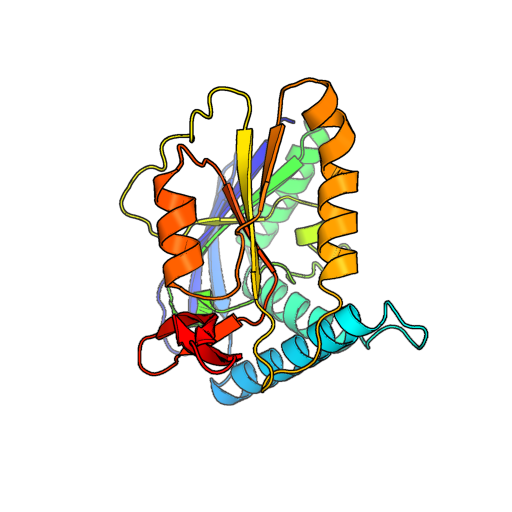58,72,72,48,90,68,77,40,82,46,81,47,60,53,73,49,73,42,82,90,76,73,39,76,28,43,36,23,16,45,98,85,38,35,74,36,78,85

Secondary structure (DSSP, 8-state):
--EEEEEEEEPP-BTTEEEEEEEETTEEEEEEEE----HHHHHHHHHHHHHHHHHHHHTTSSS-----HHHHHHHHHHHHHHS-HHHHHHHHHHHHHHHHTT-EEEEEEEE-SHHHHTS-GGG-EETTTTEEHHHHS-EEE----SS-------PSSEEEEEEE---TTS----HHHHHHHHHHHHHHHHHTTSEEEEE-SSSBHHHHHHHHTT---SEEEEES-EEEETTTTEEEEEEE-TTSSEEE-

pLDDT: mean 85.51, std 13.42, range [33.72, 97.81]

Radius of gyration: 21.63 Å; Cα contacts (8 Å, |Δi|>4): 400; chains: 1; bounding box: 46×44×53 Å

Mean predicted aligned error: 10.7 Å